Protein AF-A0A6A6TLH4-F1 (afdb_monomer_lite)

Foldseek 3Di:
DDWDFAWEAEPPRFIWTDGLADIDTDDQDPVVVVQQVDPPHFPFWQEWYYYPPRWIKTWTAHPVRDIDIDTDDAQPQVVCLQAVPHPHGPADSNFWYKYAAPPNWIWIDGPFAIDTPPADPVVVVVVVVQWDDDDSGHTQGPPRQQVDDWPDWDADRVCRNWIWTQGPVRDIDIPPPPVCVVVVVVCVVVPPDPPDDPDHHDPDPDDPDPDPDDDDDDDDDDDDDDDDDDDDPPDDDDDDDDDDDDDDDDDDDD

Organism: NCBI:txid1314788

Secondary structure (DSSP, 8-state):
-PPPPEEEE-STT-EEEE-SS-EEEES--HHHHHHHHSSSPPSEEEEEEE-GGG-EEEEEE-TTS-EEEEEES--HHHHHHHHTTSSS--S-TTT-EEEE-STT-EEEE-SS-EEEES--HHHHHHHHHHEEEE-SS-EEEGGGGTT--EEEEEEETTEEEEEEEEETTS-EEE---GGGHHHHHHHGGGSPPS----PPPPPP-PPPPPPPPPPPP--------PPPP------PPP-PPP---PPPPPPPP-

Sequence (254 aa):
MTVFVTFTMGPHEAYFFNSPTHWARRNLPPDVESLFTNQPPIKDVLELVLGENGAYFLSFRTPDGQILCRHYNLPNPLITYLYNSQPHVVRDLSTLSITLGSYESYYAYDRNSASWSNLPPTLEKAVLNRLDFQDEQRTVWKERGTQAPCFGLYLFPSAPTSYVLFLASGKAFSNLPEYTWTDYNKMAPHLPATLQTQMPIPPVPQPRSPHPNPPPFQYPSQSVSQPRFQYDPSARPISNGSHQGNYVTPPLQS

Radius of gyration: 27.03 Å; chains: 1; bounding box: 74×47×87 Å

Structure (mmCIF, N/CA/C/O backbone):
data_AF-A0A6A6TLH4-F1
#
_entry.id   AF-A0A6A6TLH4-F1
#
loop_
_atom_site.group_PDB
_atom_site.id
_atom_site.type_symbol
_atom_site.label_atom_id
_atom_site.label_alt_id
_atom_site.label_comp_id
_atom_site.label_asym_id
_atom_site.label_entity_id
_atom_site.label_seq_id
_atom_site.pdbx_PDB_ins_code
_atom_site.Cartn_x
_atom_site.Cartn_y
_atom_site.Cartn_z
_atom_site.occupancy
_atom_site.B_iso_or_equiv
_atom_site.auth_seq_id
_atom_site.auth_comp_id
_atom_site.auth_asym_id
_atom_site.auth_atom_id
_atom_site.pdbx_PDB_model_num
ATOM 1 N N . MET A 1 1 ? -22.782 1.297 -2.533 1.00 48.81 1 MET A N 1
ATOM 2 C CA . MET A 1 1 ? -21.476 1.392 -1.848 1.00 48.81 1 MET A CA 1
ATOM 3 C C . MET A 1 1 ? -20.574 0.339 -2.453 1.00 48.81 1 MET A C 1
ATOM 5 O O . MET A 1 1 ? -20.999 -0.808 -2.526 1.00 48.81 1 MET A O 1
ATOM 9 N N . THR A 1 2 ? -19.395 0.720 -2.939 1.00 54.25 2 THR A N 1
ATOM 10 C CA . THR A 1 2 ? -18.392 -0.258 -3.376 1.00 54.25 2 THR A CA 1
ATOM 11 C C . THR A 1 2 ? -17.924 -1.020 -2.148 1.00 54.25 2 THR A C 1
ATOM 13 O O . THR A 1 2 ? -17.538 -0.408 -1.154 1.00 54.25 2 THR A O 1
ATOM 16 N N . VAL A 1 3 ? -18.049 -2.341 -2.189 1.00 54.44 3 VAL A N 1
ATOM 17 C CA . VAL A 1 3 ? -17.573 -3.214 -1.124 1.00 54.44 3 VAL A CA 1
ATOM 18 C C . VAL A 1 3 ? -16.170 -3.645 -1.509 1.00 54.44 3 VAL A C 1
ATOM 20 O O . VAL A 1 3 ? -15.997 -4.298 -2.535 1.00 54.44 3 VAL A O 1
ATOM 23 N N . PHE A 1 4 ? -15.187 -3.261 -0.705 1.00 68.25 4 PHE A N 1
ATOM 24 C CA . PHE A 1 4 ? -13.805 -3.674 -0.899 1.00 68.25 4 PHE A CA 1
ATOM 25 C C . PHE A 1 4 ? -13.548 -4.915 -0.052 1.00 68.25 4 PHE A C 1
ATOM 27 O O . PHE A 1 4 ? -13.829 -4.926 1.147 1.00 68.25 4 PHE A O 1
ATOM 34 N N . VAL A 1 5 ? -13.072 -5.979 -0.696 1.00 76.69 5 VAL A N 1
ATOM 35 C CA . VAL A 1 5 ? -12.456 -7.098 0.012 1.00 76.69 5 VAL A CA 1
ATOM 36 C C . VAL A 1 5 ? -10.975 -6.770 0.104 1.00 76.69 5 VAL A C 1
ATOM 38 O O . VAL A 1 5 ? -10.318 -6.648 -0.927 1.00 76.69 5 VAL A O 1
ATOM 41 N N . THR A 1 6 ? -10.464 -6.615 1.320 1.00 85.00 6 THR A N 1
ATOM 42 C CA . THR A 1 6 ? -9.036 -6.377 1.566 1.00 85.00 6 THR A CA 1
ATOM 43 C C . THR A 1 6 ? -8.472 -7.621 2.224 1.00 85.00 6 THR A C 1
ATOM 45 O O . THR A 1 6 ? -9.002 -8.079 3.236 1.00 85.00 6 THR A O 1
ATOM 48 N N . PHE A 1 7 ? -7.407 -8.179 1.663 1.00 86.94 7 PHE A N 1
ATOM 49 C CA . PHE A 1 7 ? -6.691 -9.288 2.275 1.00 86.94 7 PHE A CA 1
ATOM 50 C C . PHE A 1 7 ? -5.200 -8.992 2.268 1.00 86.94 7 PHE A C 1
ATOM 52 O O . PHE A 1 7 ? -4.592 -8.854 1.208 1.00 86.94 7 PHE A O 1
ATOM 59 N N . THR A 1 8 ? -4.629 -8.921 3.463 1.00 90.75 8 THR A N 1
ATOM 60 C CA . THR A 1 8 ? -3.248 -8.506 3.683 1.00 90.75 8 THR A CA 1
ATOM 61 C C . THR A 1 8 ? -2.595 -9.479 4.635 1.00 90.75 8 THR A C 1
ATOM 63 O O . THR A 1 8 ? -3.147 -9.802 5.686 1.00 90.75 8 THR A O 1
ATOM 66 N N . MET A 1 9 ? -1.397 -9.921 4.278 1.00 89.88 9 MET A N 1
ATOM 67 C CA . MET A 1 9 ? -0.533 -10.705 5.149 1.00 89.88 9 MET A CA 1
ATOM 68 C C . MET A 1 9 ? 0.760 -9.931 5.361 1.00 89.88 9 MET A C 1
ATOM 70 O O . MET A 1 9 ? 1.238 -9.261 4.449 1.00 89.88 9 MET A O 1
ATOM 74 N N . GLY A 1 10 ? 1.307 -10.023 6.563 1.00 91.75 10 GLY A N 1
ATOM 75 C CA . GLY A 1 10 ? 2.558 -9.397 6.950 1.00 91.75 10 GLY A CA 1
ATOM 76 C C . GLY A 1 10 ? 3.460 -10.358 7.724 1.00 91.75 10 GLY A C 1
ATOM 77 O O . GLY A 1 10 ? 3.132 -11.536 7.900 1.00 91.75 10 GLY A O 1
ATOM 78 N N . PRO A 1 11 ? 4.611 -9.865 8.201 1.00 89.44 11 PRO A N 1
ATOM 79 C CA . PRO A 1 11 ? 5.521 -10.635 9.043 1.00 89.44 11 PRO A CA 1
ATOM 80 C C . PRO A 1 11 ? 4.857 -11.126 10.339 1.00 89.44 11 PRO A C 1
ATOM 82 O O . PRO A 1 11 ? 3.836 -10.600 10.768 1.00 89.44 11 PRO A O 1
ATOM 85 N N . HIS A 1 12 ? 5.467 -12.111 11.003 1.00 92.94 12 HIS A N 1
ATOM 86 C CA . HIS A 1 12 ? 5.043 -12.585 12.333 1.00 92.94 12 HIS A CA 1
ATOM 87 C C . HIS A 1 12 ? 3.576 -13.051 12.417 1.00 92.94 12 HIS A C 1
ATOM 89 O O . HIS A 1 12 ? 2.886 -12.789 13.403 1.00 92.94 12 HIS A O 1
ATOM 95 N N . GLU A 1 13 ? 3.096 -13.748 11.382 1.00 91.44 13 GLU A N 1
ATOM 96 C CA . GLU A 1 13 ? 1.698 -14.203 11.271 1.00 91.44 13 GLU A CA 1
ATOM 97 C C . GLU A 1 13 ? 0.675 -13.053 11.309 1.00 91.44 13 GLU A C 1
ATOM 99 O O . GLU A 1 13 ? -0.500 -13.275 11.621 1.00 91.44 13 GLU A O 1
ATOM 104 N N . ALA A 1 14 ? 1.111 -11.824 11.014 1.00 93.62 14 ALA A N 1
ATOM 105 C CA . ALA A 1 14 ? 0.218 -10.689 1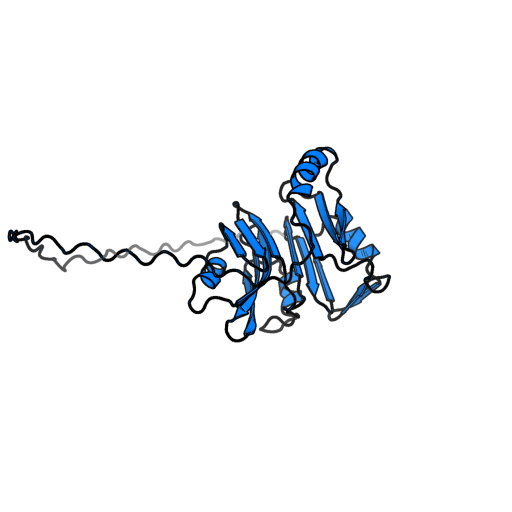0.909 1.00 93.62 14 ALA A CA 1
ATOM 106 C C . ALA A 1 14 ? -0.692 -10.863 9.699 1.00 93.62 14 ALA A C 1
ATOM 108 O O . ALA A 1 14 ? -0.235 -11.157 8.592 1.00 93.62 14 ALA A O 1
ATOM 109 N N . TYR A 1 15 ? -1.988 -10.666 9.897 1.00 93.31 15 TYR A N 1
ATOM 110 C CA . TYR A 1 15 ? -2.926 -10.627 8.790 1.00 93.31 15 TYR A CA 1
ATOM 111 C C . TYR A 1 15 ? -4.100 -9.715 9.092 1.00 93.31 15 TYR A C 1
ATOM 113 O O . TYR A 1 15 ? -4.488 -9.504 10.245 1.00 93.31 15 TYR A O 1
ATOM 121 N N . PHE A 1 16 ? -4.702 -9.230 8.017 1.00 94.62 16 PHE A N 1
ATOM 122 C CA . PHE A 1 16 ? -5.971 -8.537 8.029 1.00 94.62 16 PHE A CA 1
ATOM 123 C C . PHE A 1 16 ? -6.820 -9.022 6.862 1.00 94.62 16 PHE A C 1
ATOM 125 O O . PHE A 1 16 ? -6.370 -9.088 5.721 1.00 94.62 16 PHE A O 1
ATOM 132 N N . PHE A 1 17 ? -8.064 -9.347 7.163 1.00 90.12 17 PHE A N 1
ATOM 133 C CA . PHE A 1 17 ? -9.083 -9.714 6.206 1.00 90.12 17 PHE A CA 1
ATOM 134 C C . PHE A 1 17 ? -10.310 -8.852 6.468 1.00 90.12 17 PHE A C 1
ATOM 136 O O . PHE A 1 17 ? -10.913 -8.924 7.538 1.00 90.12 17 PHE A O 1
ATOM 143 N N . ASN A 1 18 ? -10.675 -8.050 5.478 1.00 87.44 18 ASN A N 1
ATOM 144 C CA . ASN A 1 18 ? -11.908 -7.290 5.432 1.00 87.44 18 ASN A CA 1
ATOM 145 C C . ASN A 1 18 ? -12.797 -7.894 4.354 1.00 87.44 18 ASN A C 1
ATOM 147 O O . ASN A 1 18 ? -12.424 -7.955 3.183 1.00 87.44 18 ASN A O 1
ATOM 151 N N . SER A 1 19 ? -13.980 -8.327 4.761 1.00 83.00 19 SER A N 1
ATOM 152 C CA . SER A 1 19 ? -15.060 -8.715 3.867 1.00 83.00 19 SER A CA 1
ATOM 153 C C . SER A 1 19 ? -16.272 -7.828 4.136 1.00 83.00 19 SER A C 1
ATOM 155 O O . SER A 1 19 ? -16.370 -7.257 5.225 1.00 83.00 19 SER A O 1
ATOM 157 N N . PRO A 1 20 ? -17.252 -7.775 3.214 1.00 77.81 20 PRO A N 1
ATOM 158 C CA . PRO A 1 20 ? -18.515 -7.091 3.453 1.00 77.81 20 PRO A CA 1
ATOM 159 C C . PRO A 1 20 ? -19.147 -7.391 4.802 1.00 77.81 20 PRO A C 1
ATOM 161 O O . PRO A 1 20 ? -19.867 -6.533 5.271 1.00 77.81 20 PRO A O 1
ATOM 164 N N . THR A 1 21 ? -18.941 -8.582 5.379 1.00 78.00 21 THR A N 1
ATOM 165 C CA . THR A 1 21 ? -19.672 -9.051 6.563 1.00 78.00 21 THR A CA 1
ATOM 166 C C . THR A 1 21 ? -18.828 -9.190 7.821 1.00 78.00 21 THR A C 1
ATOM 168 O O . THR A 1 21 ? -19.364 -9.142 8.922 1.00 78.00 21 THR A O 1
ATOM 171 N N . HIS A 1 22 ? -17.522 -9.380 7.686 1.00 83.38 22 HIS A N 1
ATOM 172 C CA . HIS A 1 22 ? -16.657 -9.717 8.808 1.00 83.38 22 HIS A CA 1
ATOM 173 C C . HIS A 1 22 ? -15.265 -9.144 8.606 1.00 83.38 22 HIS A C 1
ATOM 175 O O . HIS A 1 22 ? -14.739 -9.155 7.488 1.00 83.38 22 HIS A O 1
ATOM 181 N N . TRP A 1 23 ? -14.656 -8.728 9.715 1.00 90.25 23 TRP A N 1
ATOM 182 C CA . TRP A 1 23 ? -13.223 -8.488 9.803 1.00 90.25 23 TRP A CA 1
ATOM 183 C C . TRP A 1 23 ? -12.576 -9.614 10.595 1.00 90.25 23 TRP A C 1
ATOM 185 O O . TRP A 1 23 ? -13.076 -10.005 11.649 1.00 90.25 23 TRP A O 1
ATOM 195 N N . ALA A 1 24 ? -11.452 -10.110 10.102 1.00 91.88 24 ALA A N 1
ATOM 196 C CA . ALA A 1 24 ? -10.567 -10.984 10.850 1.00 91.88 24 ALA A CA 1
ATOM 197 C C . ALA A 1 24 ? -9.171 -10.377 10.818 1.00 91.88 24 ALA A C 1
ATOM 199 O O . ALA A 1 24 ? -8.712 -9.911 9.777 1.00 91.88 24 ALA A O 1
ATOM 200 N N . ARG A 1 25 ? -8.494 -10.351 11.961 1.00 95.56 25 ARG A N 1
ATOM 201 C CA . ARG A 1 25 ? -7.146 -9.802 12.047 1.00 95.56 25 ARG A CA 1
ATOM 202 C C . ARG A 1 25 ? -6.357 -10.442 13.167 1.00 95.56 25 ARG A C 1
ATOM 204 O O . ARG A 1 25 ? -6.939 -10.929 14.138 1.00 95.56 25 ARG A O 1
ATOM 211 N N . ARG A 1 26 ? -5.038 -10.424 13.028 1.00 95.88 26 ARG A N 1
ATOM 212 C CA . ARG A 1 26 ? -4.106 -10.963 14.016 1.00 95.88 26 ARG A CA 1
ATOM 213 C C . ARG A 1 26 ? -2.772 -10.248 13.901 1.00 95.88 26 ARG A C 1
ATOM 215 O O . ARG A 1 26 ? -2.361 -9.924 12.792 1.00 95.88 26 ARG A O 1
ATOM 222 N N . ASN A 1 27 ? -2.111 -10.051 15.040 1.00 96.25 27 ASN A N 1
ATOM 223 C CA . ASN A 1 27 ? -0.747 -9.525 15.148 1.00 96.25 27 ASN A CA 1
ATOM 224 C C . ASN A 1 27 ? -0.499 -8.243 14.325 1.00 96.25 27 ASN A C 1
ATOM 226 O O . ASN A 1 27 ? 0.581 -8.072 13.765 1.00 96.25 27 ASN A O 1
ATOM 230 N N . LEU A 1 28 ? -1.486 -7.344 14.231 1.00 97.00 28 LEU A N 1
ATOM 231 C CA . LEU A 1 28 ? -1.267 -6.049 13.589 1.00 97.00 28 LEU A CA 1
ATOM 232 C C . LEU A 1 28 ? -0.352 -5.163 14.450 1.00 97.00 28 LEU A C 1
ATOM 234 O O . LEU A 1 28 ? -0.278 -5.362 15.669 1.00 97.00 28 LEU A O 1
ATOM 238 N N . PRO A 1 29 ? 0.314 -4.158 13.850 1.00 97.12 29 PRO A N 1
ATOM 239 C CA . PRO A 1 29 ? 1.009 -3.123 14.608 1.00 97.12 29 PRO A CA 1
ATOM 240 C C . PRO A 1 29 ? 0.103 -2.530 15.708 1.00 97.12 29 PRO A C 1
ATOM 242 O O . PRO A 1 29 ? -1.078 -2.290 15.441 1.00 97.12 29 PRO A O 1
ATOM 245 N N . PRO A 1 30 ? 0.593 -2.293 16.942 1.00 96.06 30 PRO A N 1
ATOM 246 C CA . PRO A 1 30 ? -0.263 -1.884 18.066 1.00 96.06 30 PRO A CA 1
ATOM 247 C C . PRO A 1 30 ? -1.080 -0.608 17.819 1.00 96.06 30 PRO A C 1
ATOM 249 O O . PRO A 1 30 ? -2.219 -0.479 18.268 1.00 96.06 30 PRO A O 1
ATOM 252 N N . ASP A 1 31 ? -0.512 0.340 17.083 1.00 96.00 31 ASP A N 1
ATOM 253 C CA . ASP A 1 31 ? -1.160 1.588 16.687 1.00 96.00 31 ASP A CA 1
ATOM 254 C C . ASP A 1 31 ? -2.252 1.385 15.626 1.00 96.00 31 ASP A C 1
ATOM 256 O O . ASP A 1 31 ? -3.267 2.089 15.660 1.00 96.00 31 ASP A O 1
ATOM 260 N N . VAL A 1 32 ? -2.096 0.402 14.739 1.00 96.75 32 VAL A N 1
ATOM 261 C CA . VAL A 1 32 ? -3.148 -0.071 13.829 1.00 96.75 32 VAL A CA 1
ATOM 262 C C . VAL A 1 32 ? -4.234 -0.812 14.606 1.00 96.75 32 VAL A C 1
ATOM 264 O O . VAL A 1 32 ? -5.412 -0.505 14.443 1.00 96.75 32 VAL A O 1
ATOM 267 N N . GLU A 1 33 ? -3.862 -1.727 15.502 1.00 95.94 33 GLU A N 1
ATOM 268 C CA . GLU A 1 33 ? -4.800 -2.505 16.321 1.00 95.94 33 GLU A CA 1
ATOM 269 C C . GLU A 1 33 ? -5.700 -1.584 17.165 1.00 95.94 33 GLU A C 1
ATOM 271 O O . GLU A 1 33 ? -6.915 -1.788 17.243 1.00 95.94 33 GLU A O 1
ATOM 276 N N . SER A 1 34 ? -5.124 -0.498 17.697 1.00 95.50 34 SER A N 1
ATOM 277 C CA . SER A 1 34 ? -5.850 0.499 18.490 1.00 95.50 34 SER A CA 1
ATOM 278 C C . SER A 1 34 ? -7.014 1.157 17.740 1.00 95.50 34 SER A C 1
ATOM 280 O O . SER A 1 34 ? -8.036 1.477 18.347 1.00 95.50 34 SER A O 1
ATOM 282 N N . LEU A 1 35 ? -6.917 1.329 16.414 1.00 95.06 35 LEU A N 1
ATOM 283 C CA . LEU A 1 35 ? -7.974 1.964 15.613 1.00 95.06 35 LEU A CA 1
ATOM 284 C C . LEU A 1 35 ? -9.284 1.189 15.644 1.00 95.06 35 LEU A C 1
ATOM 286 O O . LEU A 1 35 ? -10.361 1.765 15.504 1.00 95.06 35 LEU A O 1
ATOM 290 N N . PHE A 1 36 ? -9.186 -0.117 15.832 1.00 92.88 36 PHE A N 1
ATOM 291 C CA . PHE A 1 36 ? -10.338 -0.989 15.858 1.00 92.88 36 PHE A CA 1
ATOM 292 C C . PHE A 1 36 ? -10.926 -1.187 17.257 1.00 92.88 36 PHE A C 1
ATOM 294 O O . PHE A 1 36 ? -12.034 -1.705 17.379 1.00 92.88 36 PHE A O 1
ATOM 301 N N . THR A 1 37 ? -10.180 -0.840 18.307 1.00 92.81 37 THR A N 1
ATOM 302 C CA . THR A 1 37 ? -10.633 -0.935 19.702 1.00 92.81 37 THR A CA 1
ATOM 303 C C . THR A 1 37 ? -11.088 0.409 20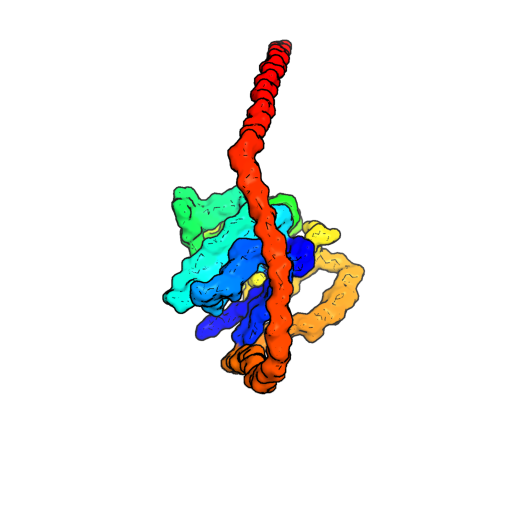.263 1.00 92.81 37 THR A C 1
ATOM 305 O O . THR A 1 37 ? -11.841 0.437 21.236 1.00 92.81 37 THR A O 1
ATOM 308 N N . ASN A 1 38 ? -10.635 1.518 19.671 1.00 91.50 38 ASN A N 1
ATOM 309 C CA . ASN A 1 38 ? -11.039 2.862 20.069 1.00 91.50 38 ASN A CA 1
ATOM 310 C C . ASN A 1 38 ? -12.546 3.078 19.874 1.00 91.50 38 ASN A C 1
ATOM 312 O O . ASN A 1 38 ? -13.167 2.502 18.982 1.00 91.50 38 ASN A O 1
ATOM 316 N N . GLN A 1 39 ? -13.125 3.930 20.720 1.00 92.19 39 GLN A N 1
ATOM 317 C CA . GLN A 1 39 ? -14.531 4.317 20.663 1.00 92.19 39 GLN A CA 1
ATOM 318 C C . GLN A 1 39 ? -14.635 5.794 20.262 1.00 92.19 39 GLN A C 1
ATOM 320 O O . GLN A 1 39 ? -14.073 6.635 20.965 1.00 92.19 39 GLN A O 1
ATOM 325 N N . PRO A 1 40 ? -15.359 6.136 19.184 1.00 91.12 40 PRO A N 1
ATOM 326 C CA . PRO A 1 40 ? -16.043 5.233 18.249 1.00 91.12 40 PRO A CA 1
ATOM 327 C C . PRO A 1 40 ? -15.075 4.475 17.305 1.00 91.12 40 PRO A C 1
ATOM 329 O O . PRO A 1 40 ? -14.044 5.033 16.918 1.00 91.12 40 PRO A O 1
ATOM 332 N N . PRO A 1 41 ? -15.394 3.224 16.912 1.00 89.69 41 PRO A N 1
ATOM 333 C CA . PRO A 1 41 ? -14.538 2.426 16.034 1.00 89.69 41 PRO A CA 1
ATOM 334 C C . PRO A 1 41 ? -14.540 2.970 14.606 1.00 89.69 41 PRO A C 1
ATOM 336 O O . PRO A 1 41 ? -15.527 3.555 14.161 1.00 89.69 41 PRO A O 1
ATOM 339 N N . ILE A 1 42 ? -13.460 2.738 13.856 1.00 94.88 42 ILE A N 1
ATOM 340 C CA . ILE A 1 42 ? -13.422 3.076 12.426 1.00 94.88 42 ILE A CA 1
ATOM 341 C C . ILE A 1 42 ? -14.558 2.382 11.658 1.00 94.88 42 ILE A C 1
ATOM 343 O O . ILE A 1 42 ? -14.963 1.266 11.986 1.00 94.88 42 ILE A O 1
ATOM 347 N N . LYS A 1 43 ? -15.075 3.052 10.627 1.00 93.25 43 LYS A N 1
ATOM 348 C CA . LYS A 1 43 ? -16.223 2.588 9.842 1.00 93.25 43 LYS A CA 1
ATOM 349 C C . LYS A 1 43 ? -15.831 1.527 8.820 1.00 93.25 43 LYS A C 1
ATOM 351 O O . LYS A 1 43 ? -16.517 0.518 8.693 1.00 93.25 43 LYS A O 1
ATOM 356 N N . ASP A 1 44 ? -14.759 1.776 8.075 1.00 92.19 44 ASP A N 1
ATOM 357 C CA . ASP A 1 44 ? -14.207 0.835 7.105 1.00 92.19 44 ASP A CA 1
ATOM 358 C C . ASP A 1 44 ? -12.699 1.026 6.912 1.00 92.19 44 ASP A C 1
ATOM 360 O O . ASP A 1 44 ? -12.140 2.074 7.237 1.00 92.19 44 ASP A O 1
ATOM 364 N N . VAL A 1 45 ? -12.047 -0.026 6.416 1.00 93.94 45 VAL A N 1
ATOM 365 C CA . VAL A 1 45 ? -10.659 -0.012 5.945 1.00 93.94 45 VAL A CA 1
ATOM 366 C C . VAL A 1 45 ? -10.698 -0.042 4.423 1.00 93.94 45 VAL A C 1
ATOM 368 O O . VAL A 1 45 ? -11.336 -0.927 3.849 1.00 93.94 45 VAL A O 1
ATOM 371 N N . LEU A 1 46 ? -10.046 0.931 3.790 1.00 93.06 46 LEU A N 1
ATOM 372 C CA . LEU A 1 46 ? -9.992 1.070 2.333 1.00 93.06 46 LEU A CA 1
ATOM 373 C C . LEU A 1 46 ? -8.759 0.365 1.768 1.00 93.06 46 LEU A C 1
ATOM 375 O O . LEU A 1 46 ? -8.881 -0.400 0.821 1.00 93.06 46 LEU A O 1
ATOM 379 N N . GLU A 1 47 ? -7.605 0.574 2.403 1.00 94.88 47 GLU A N 1
ATOM 380 C CA . GLU A 1 47 ? -6.341 -0.069 2.045 1.00 94.88 47 GLU A CA 1
ATOM 381 C C . GLU A 1 47 ? -5.558 -0.389 3.313 1.00 94.88 47 GLU A C 1
ATOM 383 O O . GLU A 1 47 ? -5.453 0.459 4.199 1.00 94.88 47 GLU A O 1
ATOM 388 N N . LEU A 1 48 ? -4.977 -1.583 3.393 1.00 96.25 48 LEU A N 1
ATOM 389 C CA . LEU A 1 48 ? -3.999 -1.931 4.419 1.00 96.25 48 LEU A CA 1
ATOM 390 C C . LEU A 1 48 ? -2.896 -2.765 3.782 1.00 96.25 48 LEU A C 1
ATOM 392 O O . LEU A 1 48 ? -3.167 -3.817 3.216 1.00 96.25 48 LEU A O 1
ATOM 396 N N . VAL A 1 49 ? -1.651 -2.341 3.939 1.00 96.19 49 VAL A N 1
ATOM 397 C CA . VAL A 1 49 ? -0.473 -3.107 3.536 1.00 96.19 49 VAL A CA 1
ATOM 398 C C . VAL A 1 49 ? 0.478 -3.235 4.715 1.00 96.19 49 VAL A C 1
ATOM 400 O O . VAL A 1 49 ? 0.660 -2.294 5.489 1.00 96.19 49 VAL A O 1
ATOM 403 N N . LEU A 1 50 ? 1.061 -4.422 4.853 1.00 96.19 50 LEU A N 1
ATOM 404 C CA . LEU A 1 50 ? 2.042 -4.765 5.874 1.00 96.19 50 LEU A CA 1
ATOM 405 C C . LEU A 1 50 ? 3.331 -5.177 5.161 1.00 96.19 50 LEU A C 1
ATOM 407 O O . LEU A 1 50 ? 3.294 -5.981 4.233 1.00 96.19 50 LEU A O 1
ATOM 411 N N . GLY A 1 51 ? 4.454 -4.616 5.584 1.00 95.00 51 GLY A N 1
ATOM 412 C CA . GLY A 1 51 ? 5.785 -4.884 5.054 1.00 95.00 51 GLY A CA 1
ATOM 413 C C . GLY A 1 51 ? 6.747 -5.363 6.138 1.00 95.00 51 GLY A C 1
ATOM 414 O O . GLY A 1 51 ? 6.385 -5.558 7.300 1.00 95.00 51 GLY A O 1
ATOM 415 N N . GLU A 1 52 ? 7.999 -5.571 5.744 1.00 92.69 52 GLU A N 1
ATOM 416 C CA . GLU A 1 52 ? 9.087 -5.937 6.653 1.00 92.69 52 GLU A CA 1
ATOM 417 C C . GLU A 1 52 ? 9.428 -4.790 7.620 1.00 92.69 52 GLU A C 1
ATOM 419 O O . GLU A 1 52 ? 9.063 -3.637 7.400 1.00 92.69 52 GLU A O 1
ATOM 424 N N . ASN A 1 53 ? 10.137 -5.098 8.712 1.00 94.38 53 ASN A N 1
ATOM 425 C CA . ASN A 1 53 ? 10.606 -4.102 9.689 1.00 94.38 53 ASN A CA 1
ATOM 426 C C . ASN A 1 53 ? 9.487 -3.207 10.260 1.00 94.38 53 ASN A C 1
ATOM 428 O O . ASN A 1 53 ? 9.696 -2.027 10.542 1.00 94.38 53 ASN A O 1
ATOM 432 N N . GLY A 1 54 ? 8.280 -3.764 10.394 1.00 94.69 54 GLY A N 1
ATOM 433 C CA . GLY A 1 54 ? 7.106 -3.048 10.893 1.00 94.69 54 GLY A CA 1
ATOM 434 C C . GLY A 1 54 ? 6.542 -2.003 9.930 1.00 94.69 54 GLY A C 1
ATOM 435 O O . GLY A 1 54 ? 5.674 -1.237 10.342 1.00 94.69 54 GLY A O 1
ATOM 436 N N . ALA A 1 55 ? 7.010 -1.952 8.678 1.00 97.38 55 ALA A N 1
ATOM 437 C CA . ALA A 1 55 ? 6.474 -1.045 7.676 1.00 97.38 55 ALA A CA 1
ATOM 438 C C . ALA A 1 55 ? 4.984 -1.317 7.450 1.00 97.38 55 ALA A C 1
ATOM 440 O O . ALA A 1 55 ? 4.573 -2.467 7.292 1.00 97.38 55 ALA A O 1
ATOM 441 N N . TYR A 1 56 ? 4.162 -0.274 7.418 1.00 97.88 56 TYR A N 1
ATOM 442 C CA . TYR A 1 56 ? 2.754 -0.422 7.070 1.00 97.88 56 TYR A CA 1
ATOM 443 C C . TYR A 1 56 ? 2.181 0.866 6.489 1.00 97.88 56 TYR A C 1
ATOM 445 O O . TYR A 1 56 ? 2.642 1.969 6.788 1.00 97.88 56 TYR A O 1
ATOM 453 N N . PHE A 1 57 ? 1.115 0.722 5.707 1.00 98.19 57 PHE A N 1
ATOM 454 C CA . PHE A 1 57 ? 0.222 1.817 5.343 1.00 98.19 57 PHE A CA 1
ATOM 455 C C . PHE A 1 57 ? -1.222 1.366 5.531 1.00 98.19 57 PHE A C 1
ATOM 457 O O . PHE A 1 57 ? -1.578 0.250 5.165 1.00 98.19 57 PHE A O 1
ATOM 464 N N . LEU A 1 58 ? -2.049 2.239 6.094 1.00 97.88 58 LEU A N 1
ATOM 465 C CA . LEU A 1 58 ? -3.467 2.024 6.329 1.00 97.88 58 LEU A CA 1
ATOM 466 C C . LEU A 1 58 ? -4.232 3.272 5.900 1.00 97.88 58 LEU A C 1
ATOM 468 O O . LEU A 1 58 ? -3.954 4.359 6.403 1.00 97.88 58 LEU A O 1
ATOM 472 N N . SER A 1 59 ? -5.249 3.117 5.061 1.00 97.31 59 SER A N 1
ATOM 473 C CA . SER A 1 59 ? -6.280 4.130 4.845 1.00 97.31 59 SER A CA 1
ATOM 474 C C . SER A 1 59 ? -7.640 3.602 5.295 1.00 97.31 59 SER A C 1
ATOM 476 O O . SER A 1 59 ? -7.981 2.433 5.102 1.00 97.31 59 SER A O 1
ATOM 478 N N . PHE A 1 60 ? -8.406 4.453 5.969 1.00 96.25 60 PHE A N 1
ATOM 479 C CA . PHE A 1 60 ? -9.640 4.065 6.643 1.00 96.25 60 PHE A CA 1
ATOM 480 C C . PHE A 1 60 ? -10.624 5.228 6.699 1.00 96.25 60 PHE A C 1
ATOM 482 O O . PHE A 1 60 ? -10.244 6.398 6.594 1.00 96.25 60 PHE A O 1
ATOM 489 N N . ARG A 1 61 ? -11.899 4.906 6.904 1.00 95.81 61 ARG A N 1
ATOM 490 C CA . ARG A 1 61 ? -12.961 5.888 7.103 1.00 95.81 61 ARG A CA 1
ATOM 491 C C . ARG A 1 61 ? -13.320 6.004 8.575 1.00 95.81 61 ARG A C 1
ATOM 493 O O . ARG A 1 61 ? -13.589 5.006 9.246 1.00 95.81 61 ARG A O 1
ATOM 500 N N . THR A 1 62 ? -13.361 7.228 9.080 1.00 96.38 62 THR A N 1
ATOM 501 C CA . THR A 1 62 ? -13.850 7.523 10.430 1.00 96.38 62 THR A CA 1
ATOM 502 C C . THR A 1 62 ? -15.374 7.347 10.512 1.00 96.38 62 THR A C 1
ATOM 504 O O . THR A 1 62 ? -16.052 7.277 9.480 1.00 96.38 62 THR A O 1
ATOM 507 N N . PRO A 1 63 ? -15.954 7.299 11.722 1.00 94.94 63 PRO A N 1
ATOM 508 C CA . PRO A 1 63 ? -17.409 7.313 11.918 1.00 94.94 63 PRO A CA 1
ATOM 509 C C . PRO A 1 63 ? -18.122 8.454 11.192 1.00 94.94 63 PRO A C 1
ATOM 511 O O . PRO A 1 63 ? -19.179 8.232 10.601 1.00 94.94 63 PRO A O 1
ATOM 514 N N . ASP A 1 64 ? -17.493 9.629 11.143 1.00 96.25 64 ASP A N 1
ATOM 515 C CA . ASP A 1 64 ? -18.014 10.828 10.473 1.00 96.25 64 ASP A CA 1
ATOM 516 C C . ASP A 1 64 ? -17.887 10.771 8.941 1.00 96.25 64 ASP A C 1
ATOM 518 O O . ASP A 1 64 ? -18.323 11.674 8.231 1.00 96.25 64 ASP A O 1
ATOM 522 N N . GLY A 1 65 ? -17.293 9.703 8.402 1.00 95.00 65 GLY A N 1
ATOM 523 C CA . GLY A 1 65 ? -17.133 9.502 6.965 1.00 95.00 65 GLY A CA 1
ATOM 524 C C . GLY A 1 65 ? -15.862 10.109 6.369 1.00 95.00 65 GLY A C 1
ATOM 525 O O . GLY A 1 65 ? -15.647 9.959 5.166 1.00 95.00 65 GLY A O 1
ATOM 526 N N . GLN A 1 66 ? -15.007 10.745 7.174 1.00 96.44 66 GLN A N 1
ATOM 527 C CA . GLN A 1 66 ? -13.728 11.284 6.712 1.00 96.44 66 GLN A CA 1
ATOM 528 C C . GLN A 1 66 ? -12.760 10.145 6.382 1.00 96.44 66 GLN A C 1
ATOM 530 O O . GLN A 1 66 ? -12.630 9.197 7.154 1.00 96.44 66 GLN A O 1
ATOM 535 N N . ILE A 1 67 ? -12.065 10.244 5.247 1.00 96.81 67 ILE A N 1
ATOM 536 C CA . ILE A 1 67 ? -11.003 9.301 4.889 1.00 96.81 67 ILE A CA 1
ATOM 537 C C . ILE A 1 67 ? -9.683 9.826 5.448 1.00 96.81 67 ILE A C 1
ATOM 539 O O . ILE A 1 67 ? -9.279 10.947 5.142 1.00 96.81 67 ILE A O 1
ATOM 543 N N . LEU A 1 68 ? -9.030 9.013 6.271 1.00 97.19 68 LEU A N 1
ATOM 544 C CA . LEU A 1 68 ? -7.733 9.291 6.876 1.00 97.19 68 LEU A CA 1
ATOM 545 C C . LEU A 1 68 ? -6.754 8.167 6.538 1.00 97.19 68 LEU A C 1
ATOM 547 O O . LEU A 1 68 ? -7.148 7.088 6.094 1.00 97.19 68 LEU A O 1
ATOM 551 N N . CYS A 1 69 ? -5.470 8.405 6.788 1.00 97.94 69 CYS A N 1
ATOM 552 C CA . CYS A 1 69 ? -4.448 7.375 6.694 1.00 97.94 69 CYS A CA 1
ATOM 553 C C . CYS A 1 69 ? -3.477 7.407 7.878 1.00 97.94 69 CYS A C 1
ATOM 555 O O . CYS A 1 69 ? -3.294 8.438 8.529 1.00 97.94 69 CYS A O 1
ATOM 557 N N . ARG A 1 70 ? -2.832 6.269 8.129 1.00 97.81 70 ARG A N 1
ATOM 558 C CA . ARG A 1 70 ? -1.661 6.113 8.997 1.00 97.81 70 ARG A CA 1
ATOM 559 C C . ARG A 1 70 ? -0.616 5.290 8.268 1.00 97.81 70 ARG A C 1
ATOM 561 O O . ARG A 1 70 ? -0.957 4.410 7.484 1.00 97.81 70 ARG A O 1
ATOM 568 N N . HIS A 1 71 ? 0.647 5.563 8.540 1.00 98.19 71 HIS A N 1
ATOM 569 C CA . HIS A 1 71 ? 1.743 4.759 8.029 1.00 98.19 71 HIS A CA 1
ATOM 570 C C . HIS A 1 71 ? 2.931 4.826 8.973 1.00 98.19 71 HIS A C 1
ATOM 572 O O . HIS A 1 71 ? 3.047 5.751 9.782 1.00 98.19 71 HIS A O 1
ATOM 578 N N . TYR A 1 72 ? 3.798 3.834 8.856 1.00 98.25 72 TYR A N 1
ATOM 579 C CA . TYR A 1 72 ? 5.052 3.767 9.581 1.00 98.25 72 TYR A CA 1
ATOM 580 C C . TYR A 1 72 ? 6.099 3.098 8.700 1.00 98.25 72 TYR A C 1
ATOM 582 O O . TYR A 1 72 ? 5.785 2.149 7.983 1.00 98.25 72 TYR A O 1
ATOM 590 N N . ASN A 1 73 ? 7.336 3.596 8.772 1.00 97.31 73 ASN A N 1
ATOM 591 C CA . ASN A 1 73 ? 8.520 2.999 8.150 1.00 97.31 73 ASN A CA 1
ATOM 592 C C . ASN A 1 73 ? 8.356 2.632 6.656 1.00 97.31 73 ASN A C 1
ATOM 594 O O . ASN A 1 73 ? 8.797 1.574 6.216 1.00 97.31 73 ASN A O 1
ATOM 598 N N . LEU A 1 74 ? 7.682 3.481 5.872 1.00 98.19 74 LEU A N 1
ATOM 599 C CA . LEU A 1 74 ? 7.563 3.285 4.425 1.00 98.19 74 LEU A CA 1
ATOM 600 C C . LEU A 1 74 ? 8.855 3.687 3.693 1.00 98.19 74 LEU A C 1
ATOM 602 O O . LEU A 1 74 ? 9.535 4.611 4.145 1.00 98.19 74 LEU A O 1
ATOM 606 N N . PRO A 1 75 ? 9.153 3.089 2.520 1.00 97.94 75 PRO A N 1
ATOM 607 C CA . PRO A 1 75 ? 10.264 3.522 1.675 1.00 97.94 75 PRO A CA 1
ATOM 608 C C . PRO A 1 75 ? 10.207 5.024 1.356 1.00 97.94 75 PRO A C 1
ATOM 610 O O . PRO A 1 75 ? 9.148 5.551 1.006 1.00 97.94 75 PRO A O 1
ATOM 613 N N . ASN A 1 76 ? 11.350 5.715 1.406 1.00 97.56 76 ASN A N 1
ATOM 614 C CA . ASN A 1 76 ? 11.416 7.163 1.157 1.00 97.56 76 ASN A CA 1
ATOM 615 C C . ASN A 1 76 ? 10.784 7.592 -0.184 1.00 97.56 76 ASN A C 1
ATOM 617 O O . ASN A 1 76 ? 10.026 8.563 -0.183 1.00 97.56 76 ASN A O 1
ATOM 621 N N . PRO A 1 77 ? 11.004 6.891 -1.318 1.00 97.69 77 PRO A N 1
ATOM 622 C CA . PRO A 1 77 ? 10.354 7.266 -2.573 1.00 97.69 77 PRO A CA 1
ATOM 623 C C . PRO A 1 77 ? 8.820 7.139 -2.516 1.00 97.69 77 PRO A C 1
ATOM 625 O O . PRO A 1 77 ? 8.118 7.960 -3.108 1.00 97.69 77 PRO A O 1
ATOM 628 N N . LEU A 1 78 ? 8.291 6.185 -1.734 1.00 97.94 78 LEU A N 1
ATOM 629 C CA . LEU A 1 78 ? 6.852 6.048 -1.502 1.00 97.94 78 LEU A CA 1
ATOM 630 C C . LEU A 1 78 ? 6.313 7.213 -0.661 1.00 97.94 78 LEU A C 1
ATOM 632 O O . LEU A 1 78 ? 5.273 7.773 -0.998 1.00 97.94 78 LEU A O 1
ATOM 636 N N . ILE A 1 79 ? 7.029 7.633 0.387 1.00 98.19 79 ILE A N 1
ATOM 637 C CA . ILE A 1 79 ? 6.669 8.831 1.165 1.00 98.19 79 ILE A CA 1
ATOM 638 C C . ILE A 1 79 ? 6.635 10.071 0.267 1.00 98.19 79 ILE A C 1
ATOM 640 O O . ILE A 1 79 ? 5.648 10.809 0.275 1.00 98.19 79 ILE A O 1
ATOM 644 N N . THR A 1 80 ? 7.663 10.274 -0.558 1.00 97.62 80 THR A N 1
ATOM 645 C CA . THR A 1 80 ? 7.712 11.390 -1.512 1.00 97.62 80 THR A CA 1
ATOM 646 C C . THR A 1 80 ? 6.514 11.364 -2.460 1.00 97.62 80 THR A C 1
ATOM 648 O O . THR A 1 80 ? 5.876 12.396 -2.661 1.00 97.62 80 THR A O 1
ATOM 651 N N . TYR A 1 81 ? 6.145 10.190 -2.981 1.00 97.25 81 TYR A N 1
ATOM 652 C CA . TYR A 1 81 ? 4.958 10.023 -3.822 1.00 97.25 81 TYR A CA 1
ATOM 653 C C . TYR A 1 81 ? 3.651 10.379 -3.089 1.00 97.25 81 TYR A C 1
ATOM 655 O O . TYR A 1 81 ? 2.823 11.123 -3.628 1.00 97.25 81 TYR A O 1
ATOM 663 N N . LEU A 1 82 ? 3.470 9.893 -1.854 1.00 97.62 82 LEU A N 1
ATOM 664 C CA . LEU A 1 82 ? 2.255 10.109 -1.058 1.00 97.62 82 LEU A CA 1
ATOM 665 C C . LEU A 1 82 ? 2.037 11.583 -0.692 1.00 97.62 82 LEU A C 1
ATOM 667 O O . LEU A 1 82 ? 0.903 12.066 -0.740 1.00 97.62 82 LEU A O 1
ATOM 671 N N . TYR A 1 83 ? 3.106 12.292 -0.332 1.00 97.50 83 TYR A N 1
ATOM 672 C CA . TYR A 1 83 ? 3.027 13.659 0.189 1.00 97.50 83 TYR A CA 1
ATOM 673 C C . TYR A 1 83 ? 3.286 14.734 -0.866 1.00 97.50 83 TYR A C 1
ATOM 675 O O . TYR A 1 83 ? 2.748 15.828 -0.750 1.00 97.50 83 TYR A O 1
ATOM 683 N N . ASN A 1 84 ? 4.094 14.459 -1.893 1.00 95.94 84 ASN A N 1
ATOM 684 C CA . ASN A 1 84 ? 4.505 15.440 -2.903 1.00 95.94 84 ASN A CA 1
ATOM 685 C C . ASN A 1 84 ? 4.932 16.795 -2.291 1.00 95.94 84 ASN A C 1
ATOM 687 O O . ASN A 1 84 ? 4.432 17.858 -2.666 1.00 95.94 84 ASN A O 1
ATOM 691 N N . SER A 1 85 ? 5.802 16.739 -1.276 1.00 95.12 85 SER A N 1
ATOM 692 C CA . SER A 1 85 ? 6.278 17.895 -0.492 1.00 95.12 85 SER A CA 1
ATOM 693 C C . SER A 1 85 ? 5.206 18.664 0.303 1.00 95.12 85 SER A C 1
ATOM 695 O O . SER A 1 85 ? 5.485 19.750 0.809 1.00 95.12 85 SER A O 1
ATOM 697 N N . GLN A 1 86 ? 3.992 18.128 0.449 1.00 96.81 86 GLN A N 1
ATOM 698 C CA . GLN A 1 86 ? 2.944 18.690 1.308 1.00 96.81 86 GLN A CA 1
ATOM 699 C C . GLN A 1 86 ? 3.018 18.126 2.735 1.00 96.81 86 GLN A C 1
ATOM 701 O O . GLN A 1 86 ? 3.545 17.035 2.939 1.00 96.81 86 GLN A O 1
ATOM 706 N N . PRO A 1 87 ? 2.457 18.819 3.746 1.00 96.62 87 PRO A N 1
ATOM 707 C CA . PRO A 1 87 ? 2.399 18.305 5.119 1.00 96.62 87 PRO A CA 1
ATOM 708 C C . PRO A 1 87 ? 1.365 17.179 5.317 1.00 96.62 87 PRO A C 1
ATOM 710 O O . PRO A 1 87 ? 1.312 16.570 6.383 1.00 96.62 87 PRO A O 1
ATOM 713 N N . HIS A 1 88 ? 0.522 16.907 4.319 1.00 96.50 88 HIS A N 1
ATOM 714 C CA . HIS A 1 88 ? -0.513 15.873 4.340 1.00 96.50 88 HIS A CA 1
ATOM 715 C C . HIS A 1 88 ? -0.456 15.028 3.062 1.00 96.50 88 HIS A C 1
ATOM 717 O O . HIS A 1 88 ? 0.086 15.467 2.050 1.00 96.50 88 HIS A O 1
ATOM 723 N N . VAL A 1 89 ? -1.016 13.814 3.107 1.00 96.81 89 VAL A N 1
ATOM 724 C CA . VAL A 1 89 ? -1.107 12.940 1.928 1.00 96.81 89 VAL A CA 1
ATOM 725 C C . VAL A 1 89 ? -2.028 13.583 0.892 1.00 96.81 89 VAL A C 1
ATOM 727 O O . VAL A 1 89 ? -3.173 13.909 1.201 1.00 96.81 89 VAL A O 1
ATOM 730 N N . VAL A 1 90 ? -1.523 13.755 -0.331 1.00 96.88 90 VAL A N 1
ATOM 731 C CA . VAL A 1 90 ? -2.251 14.390 -1.448 1.00 96.88 90 VAL A CA 1
ATOM 732 C C . VAL A 1 90 ? -2.887 13.386 -2.405 1.00 96.88 90 VAL A C 1
ATOM 734 O O . VAL A 1 90 ? -3.595 13.775 -3.334 1.00 96.88 90 VAL A O 1
ATOM 737 N N . ARG A 1 91 ? -2.598 12.096 -2.218 1.00 96.19 91 ARG A N 1
ATOM 738 C CA . ARG A 1 91 ? -3.106 11.021 -3.074 1.00 96.19 91 ARG A CA 1
ATOM 739 C C . ARG A 1 91 ? -4.569 10.727 -2.794 1.00 96.19 91 ARG A C 1
ATOM 741 O O . ARG A 1 91 ? -5.066 10.946 -1.688 1.00 96.19 91 ARG A O 1
ATOM 748 N N . ASP A 1 92 ? -5.251 10.199 -3.805 1.00 95.00 92 ASP A N 1
ATOM 749 C CA . ASP A 1 92 ? -6.644 9.786 -3.664 1.00 95.00 92 ASP A CA 1
ATOM 750 C C . ASP A 1 92 ? -6.728 8.494 -2.842 1.00 95.00 92 ASP A C 1
ATOM 752 O O . ASP A 1 92 ? -6.711 7.387 -3.377 1.00 95.00 92 ASP A O 1
ATOM 756 N N . LEU A 1 93 ? -6.869 8.643 -1.524 1.00 95.88 93 LEU A N 1
ATOM 757 C CA . LEU A 1 93 ? -6.991 7.533 -0.574 1.00 95.88 93 LEU A CA 1
ATOM 758 C C . LEU A 1 93 ? -8.159 6.577 -0.879 1.00 95.88 93 LEU A C 1
ATOM 760 O O . LEU A 1 93 ? -8.176 5.468 -0.361 1.00 95.88 93 LEU A O 1
ATOM 764 N N . SER A 1 94 ? -9.143 6.983 -1.691 1.00 91.88 94 SER A N 1
ATOM 765 C CA . SER A 1 94 ? -10.265 6.113 -2.067 1.00 91.88 94 SER A CA 1
ATOM 766 C C . SER A 1 94 ? -9.941 5.145 -3.207 1.00 91.88 94 SER A C 1
ATOM 768 O O . SER A 1 94 ? -10.679 4.180 -3.412 1.00 91.88 94 SER A O 1
ATOM 770 N N . THR A 1 95 ? -8.871 5.413 -3.960 1.00 91.00 95 THR A N 1
ATOM 771 C CA . THR A 1 95 ? -8.418 4.586 -5.089 1.00 91.00 95 THR A CA 1
ATOM 772 C C . THR A 1 95 ? -6.967 4.131 -4.965 1.00 91.00 95 THR A C 1
ATOM 774 O O . THR A 1 95 ? -6.512 3.348 -5.796 1.00 91.00 95 THR A O 1
ATOM 777 N N . LEU A 1 96 ? -6.257 4.605 -3.940 1.00 93.81 96 LEU A N 1
ATOM 778 C CA . LEU A 1 96 ? -4.878 4.251 -3.655 1.00 93.81 96 LEU A CA 1
ATOM 779 C C . LEU A 1 96 ? -4.754 2.774 -3.264 1.00 93.81 96 LEU A C 1
ATOM 781 O O . LEU A 1 96 ? -5.384 2.323 -2.311 1.00 93.81 96 LEU A O 1
ATOM 785 N N . SER A 1 97 ? -3.877 2.062 -3.963 1.00 92.75 97 SER A N 1
ATOM 786 C CA . SER A 1 97 ? -3.424 0.718 -3.625 1.00 92.75 97 SER A CA 1
ATOM 787 C C . SER A 1 97 ? -1.903 0.695 -3.530 1.00 92.75 97 SER A C 1
ATOM 789 O O . SER A 1 97 ? -1.212 1.310 -4.348 1.00 92.75 97 SER A O 1
ATOM 791 N N . ILE A 1 98 ? -1.382 0.005 -2.518 1.00 95.00 98 ILE A N 1
ATOM 792 C CA . ILE A 1 98 ? 0.041 -0.110 -2.220 1.00 95.00 98 ILE A CA 1
ATOM 793 C C . ILE A 1 98 ? 0.382 -1.578 -1.980 1.00 95.00 98 ILE A C 1
ATOM 795 O O . ILE A 1 98 ? -0.225 -2.272 -1.174 1.00 95.00 98 ILE A O 1
ATOM 799 N N . THR A 1 99 ? 1.436 -2.043 -2.634 1.00 93.62 99 THR A N 1
ATOM 800 C CA . THR A 1 99 ? 2.103 -3.307 -2.330 1.00 93.62 99 THR A CA 1
ATOM 801 C C . THR A 1 99 ? 3.498 -3.014 -1.802 1.00 93.62 99 THR A C 1
ATOM 803 O O . THR A 1 99 ? 4.241 -2.256 -2.424 1.00 93.62 99 THR A O 1
ATOM 806 N N . LEU A 1 100 ? 3.859 -3.643 -0.684 1.00 94.19 100 LEU A N 1
ATOM 807 C CA . LEU A 1 100 ? 5.209 -3.643 -0.127 1.00 94.19 100 LEU A CA 1
ATOM 808 C C . LEU A 1 100 ? 5.830 -5.028 -0.333 1.00 94.19 100 LEU A C 1
ATOM 810 O O . LEU A 1 100 ? 5.165 -6.045 -0.140 1.00 94.19 100 LEU A O 1
ATOM 814 N N . GLY A 1 101 ? 7.095 -5.062 -0.728 1.00 91.19 101 GLY A N 1
ATOM 815 C CA . GLY A 1 101 ? 7.905 -6.270 -0.816 1.00 91.19 101 GLY A CA 1
ATOM 816 C C . GLY A 1 101 ? 9.191 -6.147 -0.006 1.00 91.19 101 GLY A C 1
ATOM 817 O O . GLY A 1 101 ? 9.416 -5.171 0.710 1.00 91.19 101 GLY A O 1
ATOM 818 N N . SER A 1 102 ? 10.055 -7.151 -0.131 1.00 89.81 102 SER A N 1
ATOM 819 C CA . SER A 1 102 ? 11.379 -7.154 0.498 1.00 89.81 102 SER A CA 1
ATOM 820 C C . SER A 1 102 ? 12.291 -6.075 -0.094 1.00 89.81 102 SER A C 1
ATOM 822 O O . SER A 1 102 ? 12.040 -5.573 -1.193 1.00 89.81 102 SER A O 1
ATOM 824 N N . TYR A 1 103 ? 13.372 -5.738 0.613 1.00 92.88 103 TYR A N 1
ATOM 825 C CA . TYR A 1 103 ? 14.399 -4.785 0.148 1.00 92.88 103 TYR A CA 1
ATOM 826 C C . TYR A 1 103 ? 13.846 -3.397 -0.222 1.00 92.88 103 TYR A C 1
ATOM 828 O O . TYR A 1 103 ? 14.249 -2.792 -1.217 1.00 92.88 103 TYR A O 1
ATOM 836 N N . GLU A 1 104 ? 12.883 -2.908 0.565 1.00 93.38 104 GLU A N 1
ATOM 837 C CA . GLU A 1 104 ? 12.200 -1.622 0.338 1.00 93.38 104 GLU A CA 1
ATOM 838 C C . GLU A 1 104 ? 11.485 -1.530 -1.022 1.00 93.38 104 GLU A C 1
ATOM 840 O O . GLU A 1 104 ? 11.176 -0.435 -1.501 1.00 93.38 104 GLU A O 1
ATOM 845 N N . SER A 1 105 ? 11.220 -2.673 -1.662 1.00 95.31 105 SER A N 1
ATOM 846 C CA . SER A 1 105 ? 10.469 -2.712 -2.910 1.00 95.31 105 SER A CA 1
ATOM 847 C C . SER A 1 105 ? 9.013 -2.351 -2.675 1.00 95.31 105 SER A C 1
ATOM 849 O O . SER A 1 105 ? 8.395 -2.763 -1.692 1.00 95.31 105 SER A O 1
ATOM 851 N N . TYR A 1 106 ? 8.451 -1.556 -3.579 1.00 96.38 106 TYR A N 1
ATOM 852 C CA . TYR A 1 106 ? 7.038 -1.219 -3.522 1.00 96.38 106 TYR A CA 1
ATOM 853 C C . TYR A 1 106 ? 6.473 -0.911 -4.902 1.00 96.38 106 TYR A C 1
ATOM 855 O O . TYR A 1 106 ? 7.187 -0.505 -5.822 1.00 96.38 106 TYR A O 1
ATOM 863 N N . TYR A 1 107 ? 5.158 -1.051 -5.004 1.00 95.31 107 TYR A N 1
ATOM 864 C CA . TYR A 1 107 ? 4.352 -0.529 -6.097 1.00 95.31 107 TYR A CA 1
ATOM 865 C C . TYR A 1 107 ? 3.139 0.177 -5.494 1.00 95.31 107 TYR A C 1
ATOM 867 O O . TYR A 1 107 ? 2.440 -0.403 -4.668 1.00 95.31 107 TYR A O 1
ATOM 875 N N . ALA A 1 108 ? 2.895 1.417 -5.893 1.00 95.56 108 ALA A N 1
ATOM 876 C CA . ALA A 1 108 ? 1.752 2.210 -5.474 1.00 95.56 108 ALA A CA 1
ATOM 877 C C . ALA A 1 108 ? 1.050 2.800 -6.697 1.00 95.56 108 ALA A C 1
ATOM 879 O O . ALA A 1 108 ? 1.699 3.198 -7.666 1.00 95.56 108 ALA A O 1
ATOM 880 N N . TYR A 1 109 ? -0.275 2.856 -6.651 1.00 93.19 109 TYR A N 1
ATOM 881 C CA . TYR A 1 109 ? -1.100 3.405 -7.721 1.00 93.19 109 TYR A CA 1
ATOM 882 C C . TYR A 1 109 ? -2.388 3.984 -7.146 1.00 93.19 109 TYR A C 1
ATOM 884 O O . TYR A 1 109 ? -3.025 3.352 -6.310 1.00 93.19 109 TYR A O 1
ATOM 892 N N . ASP A 1 110 ? -2.781 5.161 -7.619 1.00 92.31 110 ASP A N 1
ATOM 893 C CA . ASP A 1 110 ? -4.119 5.722 -7.441 1.00 92.31 110 ASP A CA 1
ATOM 894 C C . ASP A 1 110 ? -4.764 5.980 -8.811 1.00 92.31 110 ASP A C 1
ATOM 896 O O . ASP A 1 110 ? -4.183 5.686 -9.852 1.00 92.31 110 ASP A O 1
ATOM 900 N N . ARG A 1 111 ? -5.975 6.546 -8.856 1.00 89.00 111 ARG A N 1
ATOM 901 C CA . ARG A 1 111 ? -6.677 6.818 -10.125 1.00 89.00 111 ARG A CA 1
ATOM 902 C C . ARG A 1 111 ? -5.832 7.564 -11.169 1.00 89.00 111 ARG A C 1
ATOM 904 O O . ARG A 1 111 ? -6.062 7.372 -12.365 1.00 89.00 111 ARG A O 1
ATOM 911 N N . ASN A 1 112 ? -4.921 8.434 -10.741 1.00 91.44 112 ASN A N 1
ATOM 912 C CA . ASN A 1 112 ? -4.233 9.371 -11.619 1.00 91.44 112 ASN A CA 1
ATOM 913 C C . ASN A 1 112 ? -2.808 8.921 -11.942 1.00 91.44 112 ASN A C 1
ATOM 915 O O . ASN A 1 112 ? -2.397 9.039 -13.098 1.00 91.44 112 ASN A O 1
ATOM 919 N N . SER A 1 113 ? -2.062 8.398 -10.969 1.00 94.75 113 SER A N 1
ATOM 920 C CA . SER A 1 113 ? -0.641 8.087 -11.138 1.00 94.75 113 SER A CA 1
ATOM 921 C C . SER A 1 113 ? -0.196 6.816 -10.422 1.00 94.75 113 SER A C 1
ATOM 923 O O . SER A 1 113 ? -0.883 6.282 -9.558 1.00 94.75 113 SER A O 1
ATOM 925 N N . ALA A 1 114 ? 0.988 6.331 -10.788 1.00 94.94 114 ALA A N 1
ATOM 926 C CA . ALA A 1 114 ? 1.690 5.238 -10.133 1.00 94.94 114 ALA A CA 1
ATOM 927 C C . ALA A 1 114 ? 3.107 5.654 -9.728 1.00 94.94 114 ALA A C 1
ATOM 929 O O . ALA A 1 114 ? 3.699 6.558 -10.319 1.00 94.94 114 ALA A O 1
ATOM 930 N N . SER A 1 115 ? 3.665 4.942 -8.755 1.00 96.38 115 SER A N 1
ATOM 931 C CA . SER A 1 115 ? 5.063 5.024 -8.339 1.00 96.38 115 SER A CA 1
ATOM 932 C C . SER A 1 115 ? 5.543 3.645 -7.905 1.00 96.38 115 SER A C 1
ATOM 934 O O . SER A 1 115 ? 4.800 2.890 -7.282 1.00 96.38 115 SER A O 1
ATOM 936 N N . TRP A 1 116 ? 6.783 3.299 -8.227 1.00 96.88 116 TRP A N 1
ATOM 937 C CA . TRP A 1 116 ? 7.404 2.054 -7.794 1.00 96.88 116 TRP A CA 1
ATOM 938 C C . TRP A 1 116 ? 8.907 2.245 -7.620 1.00 96.88 116 TRP A C 1
ATOM 940 O O . TRP A 1 116 ? 9.500 3.136 -8.225 1.00 96.88 116 TRP A O 1
ATOM 950 N N . SER A 1 117 ? 9.518 1.397 -6.799 1.00 97.25 117 SER A N 1
ATOM 951 C CA . SER A 1 117 ? 10.969 1.347 -6.611 1.00 97.25 117 SER A CA 1
ATOM 952 C C . SER A 1 117 ? 11.398 -0.065 -6.233 1.00 97.25 117 SER A C 1
ATOM 954 O O . SER A 1 117 ? 10.612 -0.815 -5.650 1.00 97.25 117 SER A O 1
ATOM 956 N N . ASN A 1 118 ? 12.646 -0.416 -6.554 1.00 95.75 118 ASN A N 1
ATOM 957 C CA . ASN A 1 118 ? 13.302 -1.679 -6.191 1.00 95.75 118 ASN A CA 1
ATOM 958 C C . ASN A 1 118 ? 12.508 -2.947 -6.566 1.00 95.75 118 ASN A C 1
ATOM 960 O O . ASN A 1 118 ? 12.612 -3.970 -5.894 1.00 95.75 118 ASN A O 1
ATOM 964 N N . LEU A 1 119 ? 11.699 -2.910 -7.628 1.00 92.75 119 LEU A N 1
ATOM 965 C CA . LEU A 1 119 ? 10.953 -4.089 -8.068 1.00 92.75 119 LEU A CA 1
ATOM 966 C C . LEU A 1 119 ? 11.911 -5.189 -8.566 1.00 92.75 119 LEU A C 1
ATOM 968 O O . LEU A 1 119 ? 12.964 -4.878 -9.124 1.00 92.75 119 LEU A O 1
ATOM 972 N N . PRO A 1 120 ? 11.544 -6.483 -8.458 1.00 90.12 120 PRO A N 1
ATOM 973 C CA . PRO A 1 120 ? 12.281 -7.545 -9.134 1.00 90.12 120 PRO A CA 1
ATOM 974 C C . PRO A 1 120 ? 12.455 -7.223 -10.632 1.00 90.12 120 PRO A C 1
ATOM 976 O O . PRO A 1 120 ? 11.463 -6.855 -11.269 1.00 90.12 120 PRO A O 1
ATOM 979 N N . PRO A 1 121 ? 13.645 -7.408 -11.242 1.00 90.69 121 PRO A N 1
ATOM 980 C CA . PRO A 1 121 ? 13.922 -6.930 -12.605 1.00 90.69 121 PRO A CA 1
ATOM 981 C C . PRO A 1 12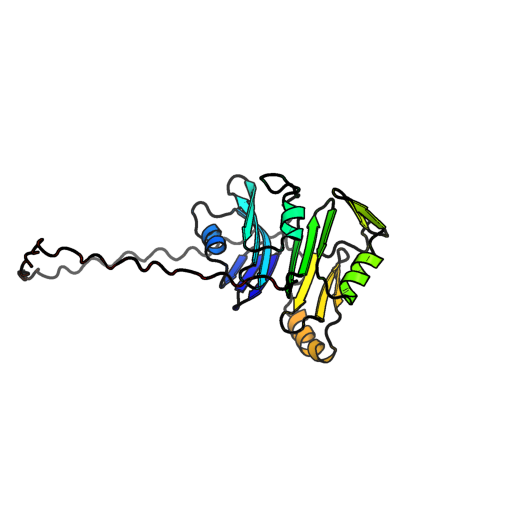1 ? 12.916 -7.396 -13.668 1.00 90.69 121 PRO A C 1
ATOM 983 O O . PRO A 1 121 ? 12.538 -6.646 -14.568 1.00 90.69 121 PRO A O 1
ATOM 986 N N . THR A 1 122 ? 12.430 -8.636 -13.556 1.00 86.69 122 THR A N 1
ATOM 987 C CA . THR A 1 122 ? 11.394 -9.180 -14.449 1.00 86.69 122 THR A CA 1
ATOM 988 C C . THR A 1 122 ? 10.071 -8.426 -14.320 1.00 86.69 122 THR A C 1
ATOM 990 O O . THR A 1 122 ? 9.413 -8.156 -15.327 1.00 86.69 122 THR A O 1
ATOM 993 N N . LEU A 1 123 ? 9.685 -8.070 -13.092 1.00 84.31 123 LEU A N 1
ATOM 994 C CA . LEU A 1 123 ? 8.467 -7.318 -12.816 1.00 84.31 123 LEU A CA 1
ATOM 995 C C . LEU A 1 123 ? 8.616 -5.858 -13.246 1.00 84.31 123 LEU A C 1
ATOM 997 O O . LEU A 1 123 ? 7.721 -5.335 -13.903 1.00 84.31 123 LEU A O 1
ATOM 1001 N N . GLU A 1 124 ? 9.752 -5.224 -12.958 1.00 90.56 124 GLU A N 1
ATOM 1002 C CA . GLU A 1 124 ? 10.034 -3.856 -13.401 1.00 90.56 124 GLU A CA 1
ATOM 1003 C C . GLU A 1 124 ? 9.949 -3.741 -14.926 1.00 90.56 124 GLU A C 1
ATOM 1005 O O . GLU A 1 124 ? 9.216 -2.904 -15.455 1.00 90.56 124 GLU A O 1
ATOM 1010 N N . LYS A 1 125 ? 10.598 -4.662 -15.650 1.00 88.69 125 LYS A N 1
ATOM 1011 C CA . LYS A 1 125 ? 10.496 -4.747 -17.112 1.00 88.69 125 LYS A CA 1
ATOM 1012 C C . LYS A 1 125 ? 9.045 -4.912 -17.571 1.00 88.69 125 LYS A C 1
ATOM 1014 O O . LYS A 1 125 ? 8.645 -4.321 -18.572 1.00 88.69 125 LYS A O 1
ATOM 1019 N N . ALA A 1 126 ? 8.241 -5.702 -16.861 1.00 86.38 126 ALA A N 1
ATOM 1020 C CA . ALA A 1 126 ? 6.828 -5.890 -17.175 1.00 86.38 126 ALA A CA 1
ATOM 1021 C C . ALA A 1 126 ? 5.991 -4.614 -16.947 1.00 86.38 126 ALA A C 1
ATOM 1023 O O . ALA A 1 126 ? 5.094 -4.342 -17.751 1.00 86.38 126 ALA A O 1
ATOM 1024 N N . VAL A 1 127 ? 6.282 -3.836 -15.899 1.00 89.00 127 VAL A N 1
ATOM 1025 C CA . VAL A 1 127 ? 5.653 -2.529 -15.637 1.00 89.00 127 VAL A CA 1
ATOM 1026 C C . VAL A 1 127 ? 6.044 -1.532 -16.731 1.00 89.00 127 VAL A C 1
ATOM 1028 O O . VAL A 1 127 ? 5.168 -0.981 -17.396 1.00 89.00 127 VAL A O 1
ATOM 1031 N N . LEU A 1 128 ? 7.342 -1.386 -17.009 1.00 91.88 128 LEU A N 1
ATOM 1032 C CA . LEU A 1 128 ? 7.867 -0.475 -18.033 1.00 91.88 128 LEU A CA 1
ATOM 1033 C C . LEU A 1 128 ? 7.349 -0.802 -19.438 1.00 91.88 128 LEU A C 1
ATOM 1035 O O . LEU A 1 128 ? 6.989 0.094 -20.195 1.00 91.88 128 LEU A O 1
ATOM 1039 N N . ASN A 1 129 ? 7.224 -2.084 -19.787 1.00 90.19 129 ASN A N 1
ATOM 1040 C CA . ASN A 1 129 ? 6.675 -2.488 -21.082 1.00 90.19 129 ASN A CA 1
ATOM 1041 C C . ASN A 1 129 ? 5.221 -2.038 -21.287 1.00 90.19 129 ASN A C 1
ATOM 1043 O O . ASN A 1 129 ? 4.806 -1.871 -22.436 1.00 90.19 129 ASN A O 1
ATOM 104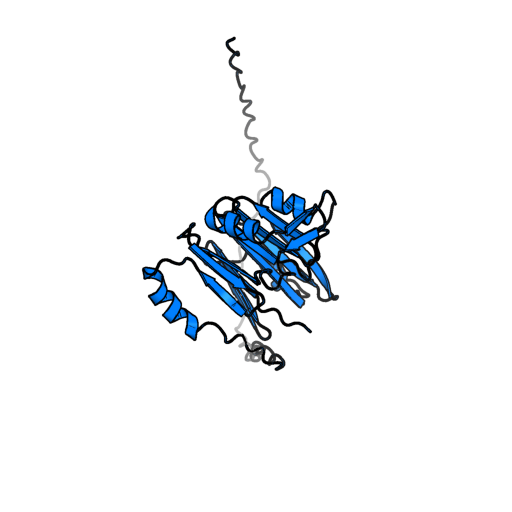7 N N . ARG A 1 130 ? 4.459 -1.844 -20.203 1.00 88.19 130 ARG A N 1
ATOM 1048 C CA . ARG A 1 130 ? 3.066 -1.368 -20.225 1.00 88.19 130 ARG A CA 1
ATOM 1049 C C . ARG A 1 130 ? 2.950 0.143 -20.083 1.00 88.19 130 ARG A C 1
ATOM 1051 O O . ARG A 1 130 ? 1.883 0.679 -20.368 1.00 88.19 130 ARG A O 1
ATOM 1058 N N . LEU A 1 131 ? 4.006 0.820 -19.646 1.00 91.38 131 LEU A N 1
ATOM 1059 C CA . LEU A 1 131 ? 4.014 2.264 -19.496 1.00 91.38 131 LEU A CA 1
ATOM 1060 C C . LEU A 1 131 ? 4.032 2.938 -20.872 1.00 91.38 131 LEU A C 1
ATOM 1062 O O . LEU A 1 131 ? 4.843 2.583 -21.727 1.00 91.38 131 LEU A O 1
ATOM 1066 N N . ASP A 1 132 ? 3.120 3.884 -21.084 1.00 93.31 132 ASP A N 1
ATOM 1067 C CA . ASP A 1 132 ? 3.114 4.759 -22.262 1.00 93.31 132 ASP A CA 1
ATOM 1068 C C . ASP A 1 132 ? 3.753 6.107 -21.907 1.00 93.31 132 ASP A C 1
ATOM 1070 O O . ASP A 1 132 ? 4.722 6.536 -22.528 1.00 93.31 132 ASP A O 1
ATOM 1074 N N . PHE A 1 133 ? 3.267 6.733 -20.832 1.00 94.38 133 PHE A N 1
ATOM 1075 C CA . PHE A 1 133 ? 3.744 8.029 -20.359 1.00 94.38 133 PHE A CA 1
ATOM 1076 C C . PHE A 1 133 ? 3.609 8.148 -18.835 1.00 94.38 133 PHE A C 1
ATOM 1078 O O . PHE A 1 133 ? 2.635 7.662 -18.258 1.00 94.38 133 PHE A O 1
ATOM 1085 N N . GLN A 1 134 ? 4.558 8.816 -18.177 1.00 94.81 134 GLN A N 1
ATOM 1086 C CA . GLN A 1 134 ? 4.512 9.110 -16.744 1.00 94.81 134 GLN A CA 1
ATOM 1087 C C . GLN A 1 134 ? 5.065 10.505 -16.467 1.00 94.81 134 GLN A C 1
ATOM 1089 O O . GLN A 1 134 ? 6.142 10.852 -16.950 1.00 94.81 134 GLN A O 1
ATOM 1094 N N . ASP A 1 135 ? 4.348 11.259 -15.644 1.00 93.94 135 ASP A N 1
ATOM 1095 C CA . ASP A 1 135 ? 4.824 12.470 -14.983 1.00 93.94 135 ASP A CA 1
ATOM 1096 C C . ASP A 1 135 ? 4.457 12.430 -13.482 1.00 93.94 135 ASP A C 1
ATOM 1098 O O . ASP A 1 135 ? 3.994 11.410 -12.962 1.00 93.94 135 ASP A O 1
ATOM 1102 N N . GLU A 1 136 ? 4.681 13.531 -12.762 1.00 87.62 136 GLU A N 1
ATOM 1103 C CA . GLU A 1 136 ? 4.420 13.639 -11.317 1.00 87.62 136 GLU A CA 1
ATOM 1104 C C . GLU A 1 136 ? 2.937 13.475 -10.926 1.00 87.62 136 GLU A C 1
ATOM 1106 O O . GLU A 1 136 ? 2.610 13.102 -9.791 1.00 87.62 136 GLU A O 1
ATOM 1111 N N . GLN A 1 137 ? 2.017 13.778 -11.842 1.00 89.50 137 GLN A N 1
ATOM 1112 C CA . GLN A 1 137 ? 0.577 13.818 -11.584 1.00 89.50 137 GLN A CA 1
ATOM 1113 C C . GLN A 1 137 ? -0.181 12.698 -12.284 1.00 89.50 137 GLN A C 1
ATOM 1115 O O . GLN A 1 137 ? -1.296 12.369 -11.871 1.00 89.50 137 GLN A O 1
ATOM 1120 N N . ARG A 1 138 ? 0.400 12.114 -13.331 1.00 93.06 138 ARG A N 1
ATOM 1121 C CA . ARG A 1 138 ? -0.304 11.237 -14.247 1.00 93.06 138 ARG A CA 1
ATOM 1122 C C . ARG A 1 138 ? 0.556 10.073 -14.708 1.00 93.06 138 ARG A C 1
ATOM 1124 O O . ARG A 1 138 ? 1.702 10.219 -15.116 1.00 93.06 138 ARG A O 1
ATOM 1131 N N . THR A 1 139 ? -0.060 8.902 -14.747 1.00 92.81 139 THR A N 1
ATOM 1132 C CA . THR A 1 139 ? 0.482 7.723 -15.418 1.00 92.81 139 THR A CA 1
ATOM 1133 C C . THR A 1 139 ? -0.506 7.253 -16.473 1.00 92.81 139 THR A C 1
ATOM 1135 O O . THR A 1 139 ? -1.683 7.021 -16.197 1.00 92.81 139 THR A O 1
ATOM 1138 N N . VAL A 1 140 ? -0.032 7.140 -17.708 1.00 90.62 140 VAL A N 1
ATOM 1139 C CA . VAL A 1 140 ? -0.781 6.605 -18.840 1.00 90.62 140 VAL A CA 1
ATOM 1140 C C . VAL A 1 140 ? -0.191 5.250 -19.189 1.00 90.62 140 VAL A C 1
ATOM 1142 O O . VAL A 1 140 ? 0.988 5.119 -19.520 1.00 90.62 140 VAL A O 1
ATOM 1145 N N . TRP A 1 141 ? -1.037 4.233 -19.106 1.00 89.06 141 TRP A N 1
ATOM 1146 C CA . TRP A 1 141 ? -0.708 2.877 -19.513 1.00 89.06 141 TRP A CA 1
ATOM 1147 C C . TRP A 1 141 ? -1.102 2.656 -20.973 1.00 89.06 141 TRP A C 1
ATOM 1149 O O . TRP A 1 141 ? -2.131 3.166 -21.437 1.00 89.06 141 TRP A O 1
ATOM 1159 N N . LYS A 1 142 ? -0.321 1.838 -21.683 1.00 87.81 142 LYS A N 1
ATOM 1160 C CA . LYS A 1 142 ? -0.659 1.358 -23.026 1.00 87.81 142 LYS A CA 1
ATOM 1161 C C . LYS A 1 142 ? -2.039 0.692 -23.019 1.00 87.81 142 LYS A C 1
ATOM 1163 O O . LYS A 1 142 ? -2.503 0.173 -22.003 1.00 87.81 142 LYS A O 1
ATOM 1168 N N . GLU A 1 143 ? -2.715 0.735 -24.166 1.00 82.06 143 GLU A N 1
ATOM 1169 C CA . GLU A 1 143 ? -4.054 0.147 -24.355 1.00 82.06 143 GLU A CA 1
ATOM 1170 C C . GLU A 1 143 ? -5.126 0.688 -23.378 1.00 82.06 143 GLU A C 1
ATOM 1172 O O . GLU A 1 143 ? -6.061 -0.019 -22.991 1.00 82.06 143 GLU A O 1
ATOM 1177 N N . ARG A 1 144 ? -5.012 1.963 -22.968 1.00 65.31 144 ARG A N 1
ATOM 1178 C CA . ARG A 1 144 ? -5.973 2.660 -22.083 1.00 65.31 144 ARG A CA 1
ATOM 1179 C C . ARG A 1 144 ? -6.225 1.946 -20.746 1.00 65.31 144 ARG A C 1
ATOM 1181 O O . ARG A 1 144 ? -7.322 2.028 -20.201 1.00 65.31 144 ARG A O 1
ATOM 1188 N N . GLY A 1 145 ? -5.237 1.216 -20.233 1.00 59.09 145 GLY A N 1
ATOM 1189 C CA . GLY A 1 145 ? -5.358 0.508 -18.957 1.00 59.09 145 GLY A CA 1
ATOM 1190 C C . GLY A 1 145 ? -6.197 -0.775 -18.999 1.00 59.09 145 GLY A C 1
ATOM 1191 O O . GLY A 1 145 ? -6.400 -1.410 -17.967 1.00 59.09 145 GLY A O 1
ATOM 1192 N N . THR A 1 146 ? -6.616 -1.247 -20.181 1.00 53.25 146 THR A N 1
ATOM 1193 C CA . THR A 1 146 ? -7.180 -2.610 -20.298 1.00 53.25 146 THR A CA 1
ATOM 1194 C C . THR A 1 146 ? -6.166 -3.693 -19.898 1.00 53.25 146 THR A C 1
ATOM 1196 O O . THR A 1 146 ? -6.563 -4.781 -19.477 1.00 53.25 146 THR A O 1
ATOM 1199 N N . GLN A 1 147 ? -4.864 -3.367 -19.931 1.00 48.28 147 GLN A N 1
ATOM 1200 C CA . GLN A 1 147 ? -3.764 -4.204 -19.436 1.00 48.28 147 GLN A CA 1
ATOM 1201 C C . GLN A 1 147 ? -3.089 -3.726 -18.130 1.00 48.28 147 GLN A C 1
ATOM 1203 O O . GLN A 1 147 ? -2.135 -4.374 -17.694 1.00 48.28 147 GLN A O 1
ATOM 1208 N N . ALA A 1 148 ? -3.575 -2.657 -17.483 1.00 46.78 148 ALA A N 1
ATOM 1209 C CA . ALA A 1 148 ? -3.233 -2.277 -16.100 1.00 46.78 148 ALA A CA 1
ATOM 1210 C C . ALA A 1 148 ? -4.266 -1.256 -15.567 1.00 46.78 148 ALA A C 1
ATOM 1212 O O . ALA A 1 148 ? -4.468 -0.229 -16.213 1.00 46.78 148 ALA A O 1
ATOM 1213 N N . PRO A 1 149 ? -4.914 -1.511 -14.414 1.00 50.78 149 PRO A N 1
ATOM 1214 C CA . PRO A 1 149 ? -4.189 -1.654 -13.155 1.00 50.78 149 PRO A CA 1
ATOM 1215 C C . PRO A 1 149 ? -4.266 -3.064 -12.568 1.00 50.78 149 PRO A C 1
ATOM 1217 O O . PRO A 1 149 ? -5.185 -3.839 -12.835 1.00 50.78 149 PRO A O 1
ATOM 1220 N N . CYS A 1 150 ? -3.250 -3.404 -11.788 1.00 53.44 150 CYS A N 1
ATOM 1221 C CA . CYS A 1 150 ? -3.207 -4.633 -11.021 1.00 53.44 150 CYS A CA 1
ATOM 1222 C C . CYS A 1 150 ? -3.926 -4.391 -9.684 1.00 53.44 150 CYS A C 1
ATOM 1224 O O . CYS A 1 150 ? -3.637 -3.399 -9.029 1.00 53.44 150 CYS A O 1
ATOM 1226 N N . PHE A 1 151 ? -4.859 -5.258 -9.288 1.00 54.28 151 PHE A N 1
ATOM 1227 C CA . PHE A 1 151 ? -5.655 -5.126 -8.046 1.00 54.28 151 PHE A CA 1
ATOM 1228 C C . PHE A 1 151 ? -4.965 -5.784 -6.856 1.00 54.28 151 PHE A C 1
ATOM 1230 O O . PHE A 1 151 ? -5.435 -5.716 -5.728 1.00 54.28 151 PHE A O 1
ATOM 1237 N N . GLY A 1 152 ? -3.857 -6.459 -7.129 1.00 58.31 152 GLY A N 1
ATOM 1238 C CA . GLY A 1 152 ? -3.020 -7.079 -6.133 1.00 58.31 152 GLY A CA 1
ATOM 1239 C C . GLY A 1 152 ? -1.764 -7.574 -6.816 1.00 58.31 152 GLY A C 1
ATOM 1240 O O . GLY A 1 152 ? -1.825 -8.315 -7.801 1.00 58.31 152 GLY A O 1
ATOM 1241 N N . LEU A 1 153 ? -0.627 -7.132 -6.311 1.00 64.19 153 LEU A N 1
ATOM 1242 C CA . LEU A 1 153 ? 0.638 -7.800 -6.510 1.00 64.19 153 LEU A CA 1
ATOM 1243 C C . LEU A 1 153 ? 0.928 -8.502 -5.187 1.00 64.19 153 LEU A C 1
ATOM 1245 O O . LEU A 1 153 ? 1.054 -7.856 -4.155 1.00 64.19 153 LEU A O 1
ATOM 1249 N N . TYR A 1 154 ? 0.989 -9.825 -5.198 1.00 67.12 154 TYR A N 1
ATOM 1250 C CA . TYR A 1 154 ? 1.418 -10.577 -4.031 1.00 67.12 154 TYR A CA 1
ATOM 1251 C C . TYR A 1 154 ? 2.864 -11.004 -4.240 1.00 67.12 154 TYR A C 1
ATOM 1253 O O . TYR A 1 154 ? 3.142 -11.776 -5.159 1.00 67.12 154 TYR A O 1
ATOM 1261 N N . LEU A 1 155 ? 3.769 -10.476 -3.418 1.00 67.94 155 LEU A N 1
ATOM 1262 C CA . LEU A 1 155 ? 5.180 -10.854 -3.385 1.00 67.94 155 LEU A CA 1
ATOM 1263 C C . LEU A 1 155 ? 5.396 -11.847 -2.243 1.00 67.94 155 LEU A C 1
ATOM 1265 O O . LEU A 1 155 ? 4.863 -11.662 -1.151 1.00 67.94 155 LEU A O 1
ATOM 1269 N N . PHE A 1 156 ? 6.167 -12.904 -2.491 1.00 65.50 156 PHE A N 1
ATOM 1270 C CA . PHE A 1 156 ? 6.416 -13.948 -1.496 1.00 65.50 156 PHE A CA 1
ATOM 1271 C C . PHE A 1 156 ? 7.714 -13.646 -0.735 1.00 65.50 156 PHE A C 1
ATOM 1273 O O . PHE A 1 156 ? 8.782 -13.712 -1.347 1.00 65.50 156 PHE A O 1
ATOM 1280 N N . PRO A 1 157 ? 7.679 -13.397 0.591 1.00 62.16 157 PRO A N 1
ATOM 1281 C CA . PRO A 1 157 ? 8.893 -13.096 1.358 1.00 62.16 157 PRO A CA 1
ATOM 1282 C C . PRO A 1 157 ? 9.940 -14.217 1.291 1.00 62.16 157 PRO A C 1
ATOM 1284 O O . PRO A 1 157 ? 11.137 -13.970 1.196 1.00 62.16 157 PRO A O 1
ATOM 1287 N N . SER A 1 158 ? 9.492 -15.477 1.284 1.00 70.25 158 SER A N 1
ATOM 1288 C CA . SER A 1 158 ? 10.366 -16.654 1.199 1.00 70.25 158 SER A CA 1
ATOM 1289 C C . SER A 1 158 ? 10.854 -16.969 -0.219 1.00 70.25 158 SER A C 1
ATOM 1291 O O . SER A 1 158 ? 11.703 -17.841 -0.392 1.00 70.25 158 SER A O 1
ATOM 1293 N N . ALA A 1 159 ? 10.298 -16.314 -1.240 1.00 73.25 159 ALA A N 1
ATOM 1294 C CA . ALA A 1 159 ? 10.619 -16.539 -2.643 1.00 73.25 159 ALA A CA 1
ATOM 1295 C C . ALA A 1 159 ? 10.621 -15.185 -3.375 1.00 73.25 159 ALA A C 1
ATOM 1297 O O . ALA A 1 159 ? 9.660 -14.871 -4.076 1.00 73.25 159 ALA A O 1
ATOM 1298 N N . PRO A 1 160 ? 11.692 -14.378 -3.240 1.00 69.94 160 PRO A N 1
ATOM 1299 C CA . PRO A 1 160 ? 11.718 -12.971 -3.668 1.00 69.94 160 PRO A CA 1
ATOM 1300 C C . PRO A 1 160 ? 11.569 -12.782 -5.184 1.00 69.94 160 PRO A C 1
ATOM 1302 O O . PRO A 1 160 ? 11.303 -11.685 -5.667 1.00 69.94 160 PRO A O 1
ATOM 1305 N N . THR A 1 161 ? 11.741 -13.855 -5.954 1.00 72.75 161 THR A N 1
ATOM 1306 C CA . THR A 1 161 ? 11.518 -13.866 -7.399 1.00 72.75 161 THR A CA 1
ATOM 1307 C C . THR A 1 161 ? 10.085 -14.212 -7.780 1.00 72.75 161 THR A C 1
ATOM 1309 O O . THR A 1 161 ? 9.744 -14.041 -8.943 1.00 72.75 161 THR A O 1
ATOM 1312 N N . SER A 1 162 ? 9.257 -14.698 -6.854 1.00 74.31 162 SER A N 1
ATOM 1313 C CA . SER A 1 162 ? 7.894 -15.163 -7.113 1.00 74.31 162 SER A CA 1
ATOM 1314 C C . SER A 1 162 ? 6.862 -14.070 -6.860 1.00 74.31 162 SER A C 1
ATOM 1316 O O . SER A 1 162 ? 6.950 -13.330 -5.878 1.00 74.31 162 SER A O 1
ATOM 1318 N N . TYR A 1 163 ? 5.844 -14.007 -7.714 1.00 74.88 163 TYR A N 1
ATOM 1319 C CA . TYR A 1 163 ? 4.714 -13.105 -7.561 1.00 74.88 163 TYR A CA 1
ATOM 1320 C C . TYR A 1 163 ? 3.411 -13.667 -8.140 1.00 74.88 163 TYR A C 1
ATOM 1322 O O . TYR A 1 163 ? 3.401 -14.530 -9.027 1.00 74.88 163 TYR A O 1
ATOM 1330 N N . VAL A 1 164 ? 2.292 -13.136 -7.649 1.00 75.19 164 VAL A N 1
ATOM 1331 C CA . VAL A 1 164 ? 0.976 -13.231 -8.296 1.00 75.19 164 VAL A CA 1
ATOM 1332 C C . VAL A 1 164 ? 0.498 -11.820 -8.615 1.00 75.19 164 VAL A C 1
ATOM 1334 O O . VAL A 1 164 ? 0.539 -10.940 -7.762 1.00 75.19 164 VAL A O 1
ATOM 1337 N N . LEU A 1 165 ? 0.059 -11.604 -9.847 1.00 67.19 165 LEU A N 1
ATOM 1338 C CA . LEU A 1 165 ? -0.433 -10.340 -10.371 1.00 67.19 165 LEU A CA 1
ATOM 1339 C C . LEU A 1 165 ? -1.906 -10.497 -10.746 1.00 67.19 165 LEU A C 1
ATOM 1341 O O . LEU A 1 165 ? -2.219 -11.212 -11.696 1.00 67.19 165 LEU A O 1
ATOM 1345 N N . PHE A 1 166 ? -2.803 -9.819 -10.044 1.00 65.81 166 PHE A N 1
ATOM 1346 C CA . PHE A 1 166 ? -4.231 -9.787 -10.367 1.00 65.81 166 PHE A CA 1
ATOM 1347 C C . PHE A 1 166 ? -4.541 -8.577 -11.244 1.00 65.81 166 PHE A C 1
ATOM 1349 O O . PHE A 1 166 ? -4.191 -7.465 -10.874 1.00 65.81 166 PHE A O 1
ATOM 1356 N N . LEU A 1 167 ? -5.208 -8.760 -12.383 1.00 59.97 167 LEU A N 1
ATOM 1357 C CA . LEU A 1 167 ? -5.566 -7.693 -13.325 1.00 59.97 167 LEU A CA 1
ATOM 1358 C C . LEU A 1 167 ? -7.017 -7.219 -13.158 1.00 59.97 167 LEU A C 1
ATOM 1360 O O . LEU A 1 167 ? -7.879 -7.999 -12.758 1.00 59.97 167 LEU A O 1
ATOM 1364 N N . ALA A 1 168 ? -7.320 -6.004 -13.639 1.00 52.53 168 ALA A N 1
ATOM 1365 C CA . ALA A 1 168 ? -8.694 -5.470 -13.795 1.00 52.53 168 ALA A CA 1
ATOM 1366 C C . ALA A 1 168 ? -9.659 -6.395 -14.502 1.00 52.53 168 ALA A C 1
ATOM 1368 O O . ALA A 1 168 ? -10.849 -6.410 -14.206 1.00 52.53 168 ALA A O 1
ATOM 1369 N N . SER A 1 169 ? -9.146 -7.161 -15.454 1.00 55.62 169 SER A N 1
ATOM 1370 C CA . SER A 1 169 ? -9.952 -8.098 -16.222 1.00 55.62 169 SER A CA 1
ATOM 1371 C C . SER A 1 169 ? -10.395 -9.326 -15.418 1.00 55.62 169 SER A C 1
ATOM 1373 O O . SER A 1 169 ? -11.065 -10.187 -15.978 1.00 55.62 169 SER A O 1
ATOM 1375 N N . GLY A 1 170 ? -9.995 -9.454 -14.147 1.00 58.81 170 GLY A N 1
ATOM 1376 C CA . GLY A 1 170 ? -10.210 -10.652 -13.333 1.00 58.81 170 GLY A CA 1
ATOM 1377 C C . GLY A 1 170 ? -9.235 -11.792 -13.646 1.00 58.81 170 GLY A C 1
ATOM 1378 O O . GLY A 1 170 ? -9.348 -12.873 -13.077 1.00 58.81 170 GLY A O 1
ATOM 1379 N N . LYS A 1 171 ? -8.267 -11.572 -14.544 1.00 61.91 171 LYS A N 1
ATOM 1380 C CA . LYS A 1 171 ? -7.192 -12.529 -14.840 1.00 61.91 171 LYS A CA 1
ATOM 1381 C C . LYS A 1 171 ? -6.080 -12.428 -13.797 1.00 61.91 171 LYS A C 1
ATOM 1383 O O . LYS A 1 171 ? -5.809 -11.342 -13.295 1.00 61.91 171 LYS A O 1
ATOM 1388 N N . ALA A 1 172 ? -5.394 -13.538 -13.541 1.00 66.06 172 ALA A N 1
ATOM 1389 C CA . ALA A 1 172 ? -4.182 -13.567 -12.730 1.00 66.06 172 ALA A CA 1
ATOM 1390 C C . ALA A 1 172 ? -2.987 -14.050 -13.565 1.00 66.06 172 ALA A C 1
ATOM 1392 O O . ALA A 1 172 ? -3.122 -14.970 -14.371 1.00 66.06 172 ALA A O 1
ATOM 1393 N N . PHE A 1 173 ? -1.821 -13.442 -13.361 1.00 71.75 173 PHE A N 1
ATOM 1394 C CA . PHE A 1 173 ? -0.535 -13.948 -13.838 1.00 71.75 173 PHE A CA 1
ATOM 1395 C C . PHE A 1 173 ? 0.318 -14.349 -12.647 1.00 71.75 173 PHE A C 1
ATOM 1397 O O . PHE A 1 173 ? 0.309 -13.679 -11.622 1.00 71.75 173 PHE A O 1
ATOM 1404 N N . SER A 1 174 ? 1.097 -15.411 -12.783 1.00 75.88 174 SER A N 1
ATOM 1405 C CA . SER A 1 174 ? 2.066 -15.789 -11.767 1.00 75.88 174 SER A CA 1
ATOM 1406 C C . SER A 1 174 ? 3.320 -16.338 -12.423 1.00 75.88 174 SER A C 1
ATOM 1408 O O . SER A 1 174 ? 3.245 -16.958 -13.481 1.00 75.88 174 SER A O 1
ATOM 1410 N N . ASN A 1 175 ? 4.468 -16.096 -11.798 1.00 79.06 175 ASN A N 1
ATOM 1411 C CA . ASN A 1 175 ? 5.721 -16.773 -12.124 1.00 79.06 175 ASN A CA 1
ATOM 1412 C C . ASN A 1 175 ? 6.145 -17.747 -11.011 1.00 79.06 175 ASN A C 1
ATOM 1414 O O . ASN A 1 175 ? 7.325 -18.073 -10.884 1.00 79.06 175 ASN A O 1
ATOM 1418 N N . LEU A 1 176 ? 5.179 -18.179 -10.196 1.00 75.38 176 LEU A N 1
ATOM 1419 C CA . LEU A 1 176 ? 5.373 -19.200 -9.184 1.00 75.38 176 LEU A CA 1
ATOM 1420 C C . LEU A 1 176 ? 5.986 -20.463 -9.819 1.00 75.38 176 LEU A C 1
ATOM 1422 O O . LEU A 1 176 ? 5.453 -20.945 -10.827 1.00 75.38 176 LEU A O 1
ATOM 1426 N N . PRO A 1 177 ? 7.079 -21.010 -9.254 1.00 72.75 177 PRO A N 1
ATOM 1427 C CA . PRO A 1 177 ? 7.689 -22.236 -9.752 1.00 72.75 177 PRO A CA 1
ATOM 1428 C C . PRO A 1 177 ? 6.677 -23.382 -9.811 1.00 72.75 177 PRO A C 1
ATOM 1430 O O . PRO A 1 177 ? 5.847 -23.502 -8.909 1.00 72.75 177 PRO A O 1
ATOM 1433 N N . GLU A 1 178 ? 6.775 -24.265 -10.808 1.00 69.12 178 GLU A N 1
ATOM 1434 C CA . GLU A 1 178 ? 5.830 -25.382 -10.997 1.00 69.12 178 GLU A CA 1
ATOM 1435 C C . GLU A 1 178 ? 5.640 -26.234 -9.730 1.00 69.12 178 GLU A C 1
ATOM 1437 O O . GLU A 1 178 ? 4.532 -26.677 -9.437 1.00 69.12 178 GLU A O 1
ATOM 1442 N N . TYR A 1 179 ? 6.684 -26.394 -8.906 1.00 65.56 179 TYR A N 1
ATOM 1443 C CA . TYR A 1 179 ? 6.591 -27.150 -7.651 1.00 65.56 179 TYR A CA 1
ATOM 1444 C C . TYR A 1 179 ? 5.619 -26.535 -6.625 1.00 65.56 179 TYR A C 1
ATOM 1446 O O . TYR A 1 179 ? 5.089 -27.251 -5.778 1.00 65.56 179 TYR A O 1
ATOM 1454 N N . THR A 1 180 ? 5.338 -25.231 -6.711 1.00 63.47 180 THR A N 1
ATOM 1455 C CA . THR A 1 180 ? 4.382 -24.529 -5.833 1.00 63.47 180 THR A CA 1
ATOM 1456 C C . THR A 1 180 ? 2.934 -24.620 -6.324 1.00 63.47 180 THR A C 1
ATOM 1458 O O . THR A 1 180 ? 2.006 -24.291 -5.583 1.00 63.47 180 THR A O 1
ATOM 1461 N N . TRP A 1 181 ? 2.701 -25.109 -7.550 1.00 62.03 181 TRP A N 1
ATOM 1462 C CA . TRP A 1 181 ? 1.352 -25.205 -8.118 1.00 62.03 181 TRP A CA 1
ATOM 1463 C C . TRP A 1 181 ? 0.472 -26.186 -7.355 1.00 62.03 181 TRP A C 1
ATOM 1465 O O . TRP A 1 181 ? -0.735 -25.986 -7.269 1.00 62.03 181 TRP A O 1
ATOM 1475 N N . THR A 1 182 ? 1.059 -27.225 -6.762 1.00 58.88 182 THR A N 1
ATOM 1476 C CA . THR A 1 182 ? 0.317 -28.177 -5.930 1.00 58.88 182 THR A CA 1
ATOM 1477 C C . THR A 1 182 ? -0.322 -27.483 -4.731 1.00 58.88 182 THR A C 1
ATOM 1479 O O . THR A 1 182 ? -1.451 -27.801 -4.371 1.00 58.88 182 THR A O 1
ATOM 1482 N N . ASP A 1 183 ? 0.367 -26.510 -4.135 1.00 57.97 183 ASP A N 1
ATOM 1483 C CA . ASP A 1 183 ? -0.155 -25.744 -3.004 1.00 57.97 183 ASP A CA 1
ATOM 1484 C C . ASP A 1 183 ? -1.106 -24.642 -3.469 1.00 57.97 183 ASP A C 1
ATOM 1486 O O . ASP A 1 183 ? -2.146 -24.430 -2.848 1.00 57.97 183 ASP A O 1
ATOM 1490 N N . TYR A 1 184 ? -0.844 -24.028 -4.625 1.00 59.19 184 TYR A N 1
ATOM 1491 C CA . TYR A 1 184 ? -1.803 -23.122 -5.257 1.00 59.19 184 TYR A CA 1
ATOM 1492 C C . TYR A 1 184 ? -3.133 -23.816 -5.581 1.00 59.19 184 TYR A C 1
ATOM 1494 O O . TYR A 1 184 ? -4.187 -23.299 -5.235 1.00 59.19 184 TYR A O 1
ATOM 1502 N N . ASN A 1 185 ? -3.105 -25.013 -6.169 1.00 60.25 185 ASN A N 1
ATOM 1503 C CA . ASN A 1 185 ? -4.302 -25.793 -6.496 1.00 60.25 185 ASN A CA 1
ATOM 1504 C C . ASN A 1 185 ? -5.067 -26.256 -5.250 1.00 60.25 185 ASN A C 1
ATOM 1506 O O . ASN A 1 185 ? -6.276 -26.459 -5.327 1.00 60.25 185 ASN A O 1
ATOM 1510 N N . LYS A 1 186 ? -4.394 -26.395 -4.100 1.00 59.25 186 LYS A N 1
ATOM 1511 C CA . LYS A 1 186 ? -5.067 -26.606 -2.810 1.00 59.25 186 LYS A CA 1
ATOM 1512 C C . LYS A 1 186 ? -5.714 -25.321 -2.300 1.00 59.25 186 LYS A C 1
ATOM 1514 O O . LYS A 1 186 ? -6.788 -25.390 -1.725 1.00 59.25 186 LYS A O 1
ATOM 1519 N N . MET A 1 187 ? -5.092 -24.159 -2.507 1.00 47.66 187 MET A N 1
ATOM 1520 C CA . MET A 1 187 ? -5.630 -22.870 -2.055 1.00 47.66 187 MET A CA 1
ATOM 1521 C C . MET A 1 187 ? -6.748 -22.336 -2.954 1.00 47.66 187 MET A C 1
ATOM 1523 O O . MET A 1 187 ? -7.707 -21.769 -2.444 1.00 47.66 187 MET A O 1
ATOM 1527 N N . ALA A 1 188 ? -6.658 -22.521 -4.272 1.00 53.34 188 ALA A N 1
ATOM 1528 C CA . ALA A 1 188 ? -7.561 -21.925 -5.256 1.00 53.34 188 ALA A CA 1
ATOM 1529 C C . ALA A 1 188 ? -9.058 -22.223 -5.012 1.00 53.34 188 ALA A C 1
ATOM 1531 O O . ALA A 1 188 ? -9.847 -21.285 -5.104 1.00 53.34 188 ALA A O 1
ATOM 1532 N N . PRO A 1 189 ? -9.480 -23.446 -4.628 1.00 56.34 189 PRO A N 1
ATOM 1533 C CA . PRO A 1 189 ? -10.875 -23.734 -4.276 1.00 56.34 189 PRO A CA 1
ATOM 1534 C C . PRO A 1 189 ? -11.339 -23.071 -2.972 1.00 56.34 189 PRO A C 1
ATOM 1536 O O . PRO A 1 189 ? -12.539 -22.940 -2.743 1.00 56.34 189 PRO A O 1
ATOM 1539 N N . HIS A 1 190 ? -10.400 -22.696 -2.100 1.00 50.69 190 HIS A N 1
ATOM 1540 C CA . HIS A 1 190 ? -10.664 -22.012 -0.833 1.00 50.69 190 HIS A CA 1
ATOM 1541 C C . HIS A 1 190 ? -10.580 -20.490 -0.954 1.00 50.69 190 HIS A C 1
ATOM 1543 O O . HIS A 1 190 ? -10.970 -19.786 -0.021 1.00 50.69 190 HIS A O 1
ATOM 1549 N N . LEU A 1 191 ? -10.091 -19.972 -2.085 1.00 45.41 191 LEU A N 1
ATOM 1550 C CA . LEU A 1 191 ? -10.194 -18.552 -2.368 1.00 45.41 191 LEU A CA 1
ATOM 1551 C C . LEU A 1 191 ? -11.679 -18.219 -2.546 1.00 45.41 191 LEU A C 1
ATOM 1553 O O . LEU A 1 191 ? -12.383 -18.927 -3.272 1.00 45.41 191 LEU A O 1
ATOM 1557 N N . PRO A 1 192 ? -12.187 -17.174 -1.874 1.00 43.28 192 PRO A N 1
ATOM 1558 C CA . PRO A 1 192 ? -13.578 -16.791 -2.016 1.00 43.28 192 PRO A CA 1
ATOM 1559 C C . PRO A 1 192 ? -13.869 -16.540 -3.493 1.00 43.28 192 PRO A C 1
ATOM 1561 O O . PRO A 1 192 ? -13.143 -15.798 -4.160 1.00 43.28 192 PRO A O 1
ATOM 1564 N N . ALA A 1 193 ? -14.935 -17.159 -4.007 1.00 43.06 193 ALA A N 1
ATOM 1565 C CA . ALA A 1 193 ? -15.452 -16.804 -5.316 1.00 43.06 193 ALA A CA 1
ATOM 1566 C C . ALA A 1 193 ? -15.674 -15.287 -5.316 1.00 43.06 193 ALA A C 1
ATOM 1568 O O . ALA A 1 193 ? -16.388 -14.765 -4.460 1.00 43.06 193 ALA A O 1
ATOM 1569 N N . THR A 1 194 ? -15.072 -14.568 -6.260 1.00 44.59 194 THR A N 1
ATOM 1570 C CA . THR A 1 194 ? -15.182 -13.103 -6.377 1.00 44.59 194 THR A CA 1
ATOM 1571 C C . THR A 1 194 ? -16.570 -12.655 -6.864 1.00 44.59 194 THR A C 1
ATOM 1573 O O . THR A 1 194 ? -16.724 -11.600 -7.475 1.00 44.59 194 THR A O 1
ATOM 1576 N N . LEU A 1 195 ? -17.612 -13.443 -6.577 1.00 39.47 195 LEU A N 1
ATOM 1577 C CA . LEU A 1 195 ? -19.008 -13.075 -6.751 1.00 39.47 195 LEU A CA 1
ATOM 1578 C C . LEU A 1 195 ? -19.485 -12.344 -5.495 1.00 39.47 195 LEU A C 1
ATOM 1580 O O . LEU A 1 195 ? -19.839 -12.933 -4.476 1.00 39.47 195 LEU A O 1
ATOM 1584 N N . GLN A 1 196 ? -19.480 -11.020 -5.598 1.00 40.91 196 GLN A N 1
ATOM 1585 C CA . GLN A 1 196 ? -20.005 -10.087 -4.611 1.00 40.91 196 GLN A CA 1
ATOM 1586 C C . GLN A 1 196 ? -21.499 -10.349 -4.345 1.00 40.91 196 GLN A C 1
ATOM 1588 O O . GLN A 1 196 ? -22.354 -10.017 -5.165 1.00 40.91 196 GLN A O 1
ATOM 1593 N N . THR A 1 197 ? -21.847 -10.896 -3.180 1.00 40.56 197 THR A N 1
ATOM 1594 C CA . THR A 1 197 ? -23.249 -10.990 -2.741 1.00 40.56 197 THR A CA 1
ATOM 1595 C C . THR A 1 197 ? -23.657 -9.698 -2.029 1.00 40.56 197 THR A C 1
ATOM 1597 O O . THR A 1 197 ? -23.052 -9.340 -1.021 1.00 40.56 197 THR A O 1
ATOM 1600 N N . GLN A 1 198 ? -24.694 -9.003 -2.510 1.00 35.53 198 GLN A N 1
ATOM 1601 C CA . GLN A 1 198 ? -25.212 -7.751 -1.920 1.00 35.53 198 GLN A CA 1
ATOM 1602 C C . GLN A 1 198 ? -26.004 -7.939 -0.606 1.00 35.53 198 GLN A C 1
ATOM 1604 O O . GLN A 1 198 ? -26.843 -7.107 -0.262 1.00 35.53 198 GLN A O 1
ATOM 1609 N N . MET A 1 199 ? -25.796 -9.030 0.131 1.00 36.31 199 MET A N 1
ATOM 1610 C CA . MET A 1 199 ? -26.566 -9.263 1.351 1.00 36.31 199 MET A CA 1
ATOM 1611 C C . MET A 1 199 ? -26.039 -8.410 2.515 1.00 36.31 199 MET A C 1
ATOM 1613 O O . MET A 1 199 ? -24.822 -8.322 2.700 1.00 36.31 199 MET A O 1
ATOM 1617 N N . PRO A 1 200 ? -26.931 -7.782 3.305 1.00 36.62 200 PRO A N 1
ATOM 1618 C CA . PRO A 1 200 ? -26.541 -7.056 4.503 1.00 36.62 200 PRO A CA 1
ATOM 1619 C C . PRO A 1 200 ? -25.909 -8.003 5.525 1.00 36.62 200 PRO A C 1
ATOM 1621 O O . PRO A 1 200 ? -26.287 -9.169 5.646 1.00 36.62 200 PRO A O 1
ATOM 1624 N N . ILE A 1 201 ? -24.942 -7.469 6.265 1.00 44.28 201 ILE A N 1
ATOM 1625 C CA . ILE A 1 201 ? -24.229 -8.179 7.323 1.00 44.28 201 ILE A CA 1
ATOM 1626 C C . ILE A 1 201 ? -25.232 -8.616 8.396 1.00 44.28 201 ILE A C 1
ATOM 1628 O O . ILE A 1 201 ? -25.924 -7.749 8.941 1.00 44.28 201 ILE A O 1
ATOM 1632 N N . PRO A 1 202 ? -25.329 -9.912 8.738 1.00 39.50 202 PRO A N 1
ATOM 1633 C CA . PRO A 1 202 ? -26.062 -10.307 9.928 1.00 39.50 202 PRO A CA 1
ATOM 1634 C C . PRO A 1 202 ? -25.374 -9.681 11.153 1.00 39.50 202 PRO A C 1
ATOM 1636 O O . PRO A 1 202 ? -24.148 -9.725 11.243 1.00 39.50 202 PRO A O 1
ATOM 1639 N N . PRO A 1 203 ? -26.122 -9.069 12.085 1.00 48.62 203 PRO A N 1
ATOM 1640 C CA . PRO A 1 203 ? -25.533 -8.418 13.248 1.00 48.62 203 PRO A CA 1
ATOM 1641 C C . PRO A 1 203 ? -24.603 -9.382 13.991 1.00 48.62 203 PRO A C 1
ATOM 1643 O O . PRO A 1 203 ? -24.952 -10.543 14.213 1.00 48.62 203 PRO A O 1
ATOM 1646 N N . VAL A 1 204 ? -23.419 -8.884 14.365 1.00 59.03 204 VAL A N 1
ATOM 1647 C CA . VAL A 1 204 ? -22.443 -9.621 15.178 1.00 59.03 204 VAL A CA 1
ATOM 1648 C C . VAL A 1 204 ? -23.172 -10.207 16.391 1.00 59.03 204 VAL A C 1
ATOM 1650 O O . VAL A 1 204 ? -23.899 -9.456 17.053 1.00 59.03 204 VAL A O 1
ATOM 1653 N N . PRO A 1 205 ? -23.010 -11.510 16.704 1.00 48.53 205 PRO A N 1
ATOM 1654 C CA . PRO A 1 205 ? -23.581 -12.094 17.908 1.00 48.53 205 PRO A CA 1
ATOM 1655 C C . PRO A 1 205 ? -23.138 -11.264 19.108 1.00 48.53 205 PRO A C 1
ATOM 1657 O O . PRO A 1 205 ? -21.955 -11.237 19.451 1.00 48.53 205 PRO A O 1
ATOM 1660 N N . GLN A 1 206 ? -24.076 -10.536 19.715 1.00 66.19 206 GLN A N 1
ATOM 1661 C CA . GLN A 1 206 ? -23.764 -9.779 20.914 1.00 66.19 206 GLN A CA 1
ATOM 1662 C C . GLN A 1 206 ? -23.279 -10.775 21.976 1.00 66.19 206 GLN A C 1
ATOM 1664 O O . GLN A 1 206 ? -23.927 -11.814 22.161 1.00 66.19 206 GLN A O 1
ATOM 1669 N N . PRO A 1 207 ? -22.148 -10.508 22.658 1.00 59.84 207 PRO A N 1
ATOM 1670 C CA . PRO A 1 207 ? -21.750 -11.316 23.796 1.00 59.84 207 PRO A CA 1
ATOM 1671 C C . PRO A 1 207 ? -22.937 -11.378 24.753 1.00 59.84 207 PRO A C 1
ATOM 1673 O O . PRO A 1 207 ? -23.499 -10.341 25.113 1.00 59.84 207 PRO A O 1
ATOM 1676 N N . ARG A 1 208 ? -23.368 -12.604 25.086 1.00 61.00 208 ARG A N 1
ATOM 1677 C CA . ARG A 1 208 ? -24.499 -12.833 25.991 1.00 61.00 208 ARG A CA 1
ATOM 1678 C C . ARG A 1 208 ? -24.287 -11.965 27.221 1.00 61.00 208 ARG A C 1
ATOM 1680 O O . ARG A 1 208 ? -23.234 -12.052 27.854 1.00 61.00 208 ARG A O 1
ATOM 1687 N N . SER A 1 209 ? -25.277 -11.132 27.531 1.00 68.12 209 SER A N 1
ATOM 1688 C CA . SER A 1 209 ? -25.301 -10.369 28.770 1.00 68.12 209 SER A CA 1
ATOM 1689 C C . SER A 1 209 ? -24.983 -11.330 29.920 1.00 68.12 209 SER A C 1
ATOM 1691 O O . SER A 1 209 ? -25.540 -12.435 29.930 1.00 68.12 209 SER A O 1
ATOM 1693 N N . PRO A 1 210 ? -24.072 -10.975 30.844 1.00 69.62 210 PRO A N 1
ATOM 1694 C CA . PRO A 1 210 ? -23.783 -11.828 31.984 1.00 69.62 210 PRO A CA 1
ATOM 1695 C C . PRO A 1 210 ? -25.104 -12.158 32.677 1.00 69.62 210 PRO A C 1
ATOM 1697 O O . PRO A 1 210 ? -25.909 -11.265 32.953 1.00 69.62 210 PRO A O 1
ATOM 1700 N N . HIS A 1 211 ? -25.350 -13.454 32.888 1.00 75.81 211 HIS A N 1
ATOM 1701 C CA . HIS A 1 211 ? -26.487 -13.902 33.680 1.00 75.81 211 HIS A CA 1
ATOM 1702 C C . HIS A 1 211 ? -26.493 -13.126 35.006 1.00 75.81 211 HIS A C 1
ATOM 1704 O O . HIS A 1 211 ? -25.418 -12.922 35.580 1.00 75.81 211 HIS A O 1
ATOM 1710 N N . PRO A 1 212 ? -27.664 -12.673 35.491 1.00 74.88 212 PRO A N 1
ATOM 1711 C CA . PRO A 1 212 ? -27.750 -12.004 36.779 1.00 74.88 212 PRO A CA 1
ATOM 1712 C C . PRO A 1 212 ? -27.101 -12.895 37.837 1.00 74.88 212 PRO A C 1
ATOM 1714 O O . PRO A 1 212 ? -27.447 -14.072 37.962 1.00 74.88 212 PRO A O 1
ATOM 1717 N N . ASN A 1 213 ? -26.118 -12.331 38.545 1.00 71.88 213 ASN A N 1
ATOM 1718 C CA . ASN A 1 213 ? -25.437 -13.017 39.631 1.00 71.88 213 ASN A CA 1
ATOM 1719 C C . ASN A 1 213 ? -26.486 -13.568 40.610 1.00 71.88 213 ASN A C 1
ATOM 1721 O O . ASN A 1 213 ? -27.398 -12.824 40.990 1.00 71.88 213 ASN A O 1
ATOM 1725 N N . PRO A 1 214 ? -26.374 -14.837 41.039 1.00 74.00 214 PRO A N 1
ATOM 1726 C CA . PRO A 1 214 ? -27.170 -15.325 42.153 1.00 74.00 214 PRO A CA 1
ATOM 1727 C C . PRO A 1 214 ? -26.930 -14.433 43.384 1.00 74.00 214 PRO A C 1
ATOM 1729 O O . PRO A 1 214 ? -25.833 -13.881 43.541 1.00 74.00 214 PRO A O 1
ATOM 1732 N N . PRO A 1 215 ? -27.951 -14.251 44.240 1.00 73.81 215 PRO A N 1
ATOM 1733 C CA . PRO A 1 215 ? -27.863 -13.373 45.397 1.00 73.81 215 PRO A CA 1
ATOM 1734 C C . PRO A 1 215 ? -26.664 -13.754 46.279 1.00 73.81 215 PRO A C 1
ATOM 1736 O O . PRO A 1 215 ? -26.402 -14.944 46.478 1.00 73.81 215 PRO A O 1
ATOM 1739 N N . PRO A 1 216 ? -25.918 -12.764 46.800 1.00 65.75 216 PRO A N 1
ATOM 1740 C CA . PRO A 1 216 ? -24.730 -13.022 47.596 1.00 65.75 216 PRO A CA 1
ATOM 1741 C C . PRO A 1 216 ? -25.103 -13.758 48.885 1.00 65.75 216 PRO A C 1
ATOM 1743 O O . PRO A 1 216 ? -25.933 -13.291 49.666 1.00 65.75 216 PRO A O 1
ATOM 1746 N N . PHE A 1 217 ? -24.449 -14.895 49.126 1.00 65.81 217 PHE A N 1
ATOM 1747 C CA . PHE A 1 217 ? -24.429 -15.514 50.446 1.00 65.81 217 PHE A CA 1
ATOM 1748 C C . PHE A 1 217 ? -23.714 -14.567 51.416 1.00 65.81 217 PHE A C 1
ATOM 1750 O O . PHE A 1 217 ? -22.536 -14.247 51.246 1.00 65.81 217 PHE A O 1
ATOM 1757 N N . GLN A 1 218 ? -24.451 -14.098 52.424 1.00 61.94 218 GLN A N 1
ATOM 1758 C CA . GLN A 1 218 ? -23.906 -13.341 53.545 1.00 61.94 218 GLN A CA 1
ATOM 1759 C C . GLN A 1 218 ? -23.030 -14.270 54.390 1.00 61.94 218 GLN A C 1
ATOM 1761 O O . GLN A 1 218 ? -23.535 -15.102 55.141 1.00 61.94 218 GLN A O 1
ATOM 1766 N N . TYR A 1 219 ? -21.713 -14.124 54.274 1.00 59.28 219 TYR A N 1
ATOM 1767 C CA . TYR A 1 219 ? -20.784 -14.696 55.241 1.00 59.28 219 TYR A CA 1
ATOM 1768 C C . TYR A 1 219 ? -20.615 -13.727 56.422 1.00 59.28 219 TYR A C 1
ATOM 1770 O O . TYR A 1 219 ? -20.439 -12.526 56.197 1.00 59.28 219 TYR A O 1
ATOM 1778 N N . PRO A 1 220 ? -20.654 -14.214 57.675 1.00 57.53 220 PRO A N 1
ATOM 1779 C CA . PRO A 1 220 ? -20.380 -13.393 58.844 1.00 57.53 220 PRO A CA 1
ATOM 1780 C C . PRO A 1 220 ? -18.927 -12.905 58.821 1.00 57.53 220 PRO A C 1
ATOM 1782 O O . PRO A 1 220 ? -17.979 -13.680 58.700 1.00 57.53 220 PRO A O 1
ATOM 1785 N N . SER A 1 221 ? -18.770 -11.591 58.930 1.00 51.97 221 SER A N 1
ATOM 1786 C CA . SER A 1 221 ? -17.499 -10.877 58.942 1.00 51.97 221 SER A CA 1
ATOM 1787 C C . SER A 1 221 ? -16.691 -11.193 60.203 1.00 51.97 221 SER A C 1
ATOM 1789 O O . SER A 1 221 ? -17.053 -10.762 61.296 1.00 51.97 221 SER A O 1
ATOM 1791 N N . GLN A 1 222 ? -15.570 -11.902 60.045 1.00 59.44 222 GLN A N 1
ATOM 1792 C CA . GLN A 1 222 ? -14.501 -11.939 61.044 1.00 59.44 222 GLN A CA 1
ATOM 1793 C C . GLN A 1 222 ? -13.529 -10.783 60.789 1.00 59.44 222 GLN A C 1
ATOM 1795 O O . GLN A 1 222 ? -12.886 -10.692 59.744 1.00 59.44 222 GLN A O 1
ATOM 1800 N N . SER A 1 223 ? -13.445 -9.882 61.761 1.00 52.12 223 SER A N 1
ATOM 1801 C CA . SER A 1 223 ? -12.500 -8.772 61.805 1.00 52.12 223 SER A CA 1
ATOM 1802 C C . SER A 1 223 ? -11.085 -9.289 62.072 1.00 52.12 223 SER A C 1
ATOM 1804 O O . SER A 1 223 ? -10.764 -9.655 63.202 1.00 52.12 223 SER A O 1
ATOM 1806 N N . VAL A 1 224 ? -10.231 -9.291 61.049 1.00 53.06 224 VAL A N 1
ATOM 1807 C CA . VAL A 1 224 ? -8.785 -9.498 61.207 1.00 53.06 224 VAL A CA 1
ATOM 1808 C C . VAL A 1 224 ? -8.099 -8.137 61.127 1.00 53.06 224 VAL A C 1
ATOM 1810 O O . VAL A 1 224 ? -8.107 -7.472 60.093 1.00 53.06 224 VAL A O 1
ATOM 1813 N N . SER A 1 225 ? -7.532 -7.704 62.249 1.00 56.34 225 SER A N 1
ATOM 1814 C CA . SER A 1 225 ? -6.716 -6.498 62.373 1.00 56.34 225 SER A CA 1
ATOM 1815 C C . SER A 1 225 ? -5.422 -6.634 61.564 1.00 56.34 225 SER A C 1
ATOM 1817 O O . SER A 1 225 ? -4.582 -7.475 61.883 1.00 56.34 225 SER A O 1
ATOM 1819 N N . GLN A 1 226 ? -5.245 -5.800 60.537 1.00 56.38 226 GLN A N 1
ATOM 1820 C CA . GLN A 1 226 ? -3.978 -5.680 59.812 1.00 56.38 226 GLN A CA 1
ATOM 1821 C C . GLN A 1 226 ? -2.996 -4.753 60.554 1.00 56.38 226 GLN A C 1
ATOM 1823 O O . GLN A 1 226 ? -3.396 -3.672 60.998 1.00 56.38 226 GLN A O 1
ATOM 1828 N N . PRO A 1 227 ? -1.707 -5.122 60.661 1.00 55.84 227 PRO A N 1
ATOM 1829 C CA . PRO A 1 227 ? -0.670 -4.239 61.181 1.00 55.84 227 PRO A CA 1
ATOM 1830 C C . PRO A 1 227 ? -0.334 -3.133 60.168 1.00 55.84 227 PRO A C 1
ATOM 1832 O O . PRO A 1 227 ? -0.071 -3.391 58.993 1.00 55.84 227 PRO A O 1
ATOM 1835 N N . ARG A 1 228 ? -0.333 -1.880 60.639 1.00 46.03 228 ARG A N 1
ATOM 1836 C CA . ARG A 1 228 ? 0.140 -0.711 59.884 1.00 46.03 228 ARG A CA 1
ATOM 1837 C C . ARG A 1 228 ? 1.660 -0.779 59.730 1.00 46.03 228 ARG A C 1
ATOM 1839 O O . ARG A 1 228 ? 2.374 -0.705 60.725 1.00 46.03 228 ARG A O 1
ATOM 1846 N N . PHE A 1 229 ? 2.143 -0.831 58.492 1.00 50.56 229 PHE A N 1
ATOM 1847 C CA . PHE A 1 229 ? 3.537 -0.518 58.186 1.00 50.56 229 PHE A CA 1
ATOM 1848 C C . PHE A 1 229 ? 3.727 1.000 58.169 1.00 50.56 229 PHE A C 1
ATOM 1850 O O . PHE A 1 229 ? 3.078 1.724 57.413 1.00 50.56 229 PHE A O 1
ATOM 1857 N N . GLN A 1 230 ? 4.598 1.468 59.056 1.00 58.53 230 GLN A N 1
ATOM 1858 C CA . GLN A 1 230 ? 5.007 2.857 59.192 1.00 58.53 230 GLN A CA 1
ATOM 1859 C C . GLN A 1 230 ? 6.140 3.119 58.192 1.00 58.53 230 GLN A C 1
ATOM 1861 O O . GLN A 1 230 ? 7.193 2.492 58.262 1.00 58.53 230 GLN A O 1
ATOM 1866 N N . TYR A 1 231 ? 5.882 3.992 57.219 1.00 51.38 231 TYR A N 1
ATOM 1867 C CA . TYR A 1 231 ? 6.836 4.378 56.180 1.00 51.38 231 TYR A CA 1
ATOM 1868 C C . TYR A 1 231 ? 7.850 5.377 56.763 1.00 51.38 231 TYR A C 1
ATOM 1870 O O . TYR A 1 231 ? 7.444 6.408 57.299 1.00 51.38 231 TYR A O 1
ATOM 1878 N N . ASP A 1 232 ? 9.145 5.073 56.663 1.00 60.84 232 ASP A N 1
ATOM 1879 C CA . ASP A 1 232 ? 10.254 5.964 57.029 1.00 60.84 232 ASP A CA 1
ATOM 1880 C C . ASP A 1 232 ? 10.674 6.799 55.796 1.00 60.84 232 ASP A C 1
ATOM 1882 O O . ASP A 1 232 ? 11.116 6.228 54.795 1.00 60.84 232 ASP A O 1
ATOM 1886 N N . PRO A 1 233 ? 10.516 8.137 55.808 1.00 53.72 233 PRO A N 1
ATOM 1887 C CA . PRO A 1 233 ? 10.787 8.995 54.654 1.00 53.72 233 PRO A CA 1
ATOM 1888 C C . PRO A 1 233 ? 12.250 9.477 54.524 1.00 53.72 233 PRO A C 1
ATOM 1890 O O . PRO A 1 233 ? 12.495 10.486 53.863 1.00 53.72 233 PRO A O 1
ATOM 1893 N N . SER A 1 234 ? 13.244 8.806 55.116 1.00 57.59 234 SER A N 1
ATOM 1894 C CA . SER A 1 234 ? 14.633 9.316 55.152 1.00 57.59 234 SER A CA 1
ATOM 1895 C C . SER A 1 234 ? 15.613 8.780 54.083 1.00 57.59 234 SER A C 1
ATOM 1897 O O . SER A 1 234 ? 16.774 9.196 54.054 1.00 57.59 234 SER A O 1
ATOM 1899 N N . ALA A 1 235 ? 15.185 7.943 53.132 1.00 50.09 235 ALA A N 1
ATOM 1900 C CA . ALA A 1 235 ? 16.079 7.404 52.096 1.00 50.09 235 ALA A CA 1
ATOM 1901 C C . ALA A 1 235 ? 16.280 8.370 50.904 1.00 50.09 235 ALA A C 1
ATOM 1903 O O . ALA A 1 235 ? 15.445 8.472 50.006 1.00 50.09 235 ALA A O 1
ATOM 1904 N N . ARG A 1 236 ? 17.420 9.076 50.879 1.00 59.94 236 ARG A N 1
ATOM 1905 C CA . ARG A 1 236 ? 17.877 9.883 49.729 1.00 59.94 236 ARG A CA 1
ATOM 1906 C C . ARG A 1 236 ? 18.417 8.984 48.600 1.00 59.94 236 ARG A C 1
ATOM 1908 O O . ARG A 1 236 ? 19.203 8.084 48.892 1.00 59.94 236 ARG A O 1
ATOM 1915 N N . PRO A 1 237 ? 18.091 9.249 47.321 1.00 58.09 237 PRO A N 1
ATOM 1916 C CA . PRO A 1 237 ? 18.702 8.546 46.200 1.00 58.09 237 PRO A CA 1
ATOM 1917 C C . PRO A 1 237 ? 20.132 9.038 45.934 1.00 58.09 237 PRO A C 1
ATOM 1919 O O . PRO A 1 237 ? 20.414 10.237 45.923 1.00 58.09 237 PRO A O 1
ATOM 1922 N N . ILE A 1 238 ? 21.028 8.077 45.713 1.00 55.62 238 ILE A N 1
ATOM 1923 C CA . ILE A 1 238 ? 22.433 8.261 45.341 1.00 55.62 238 ILE A CA 1
ATOM 1924 C C . ILE A 1 238 ? 22.493 8.711 43.875 1.00 55.62 238 ILE A C 1
ATOM 1926 O O . ILE A 1 238 ? 22.000 8.021 42.983 1.00 55.62 238 ILE A O 1
ATOM 1930 N N . SER A 1 239 ? 23.093 9.876 43.626 1.00 53.06 239 SER A N 1
ATOM 1931 C CA . SER A 1 239 ? 23.383 10.391 42.287 1.00 53.06 239 SER A CA 1
ATOM 1932 C C . SER A 1 239 ? 24.552 9.616 41.675 1.00 53.06 239 SER A C 1
ATOM 1934 O O . SER A 1 239 ? 25.675 9.715 42.172 1.00 53.06 239 SER A O 1
ATOM 1936 N N . ASN A 1 240 ? 24.309 8.866 40.599 1.00 52.69 240 ASN A N 1
ATOM 1937 C CA . ASN A 1 240 ? 25.377 8.215 39.845 1.00 52.69 240 ASN A CA 1
ATOM 1938 C C . ASN A 1 240 ? 25.960 9.157 38.791 1.00 52.69 240 ASN A C 1
ATOM 1940 O O . ASN A 1 240 ? 25.244 9.899 38.120 1.00 52.69 240 ASN A O 1
ATOM 1944 N N . GLY A 1 241 ? 27.289 9.127 38.720 1.00 47.19 241 GLY A N 1
ATOM 1945 C CA . GLY A 1 241 ? 28.133 10.103 38.057 1.00 47.19 241 GLY A CA 1
ATOM 1946 C C . GLY A 1 241 ? 28.086 10.075 36.534 1.00 47.19 241 GLY A C 1
ATOM 1947 O O . GLY A 1 241 ? 27.887 9.053 35.882 1.00 47.19 241 GLY A O 1
ATOM 1948 N N . SER A 1 242 ? 28.347 11.256 35.994 1.00 47.25 242 SER A N 1
ATOM 1949 C CA . SER A 1 242 ? 28.655 11.561 34.607 1.00 47.25 242 SER A CA 1
ATOM 1950 C C . SER A 1 242 ? 29.951 10.884 34.142 1.00 47.25 242 SER A C 1
ATOM 1952 O O . SER A 1 242 ? 31.029 11.185 34.658 1.00 47.25 242 SER A O 1
ATOM 1954 N N . HIS A 1 243 ? 29.867 10.043 33.111 1.00 55.19 243 HIS A N 1
ATOM 1955 C CA . HIS A 1 243 ? 31.015 9.653 32.293 1.00 55.19 243 HIS A CA 1
ATOM 1956 C C . HIS A 1 243 ? 31.093 10.560 31.059 1.00 55.19 243 HIS A C 1
ATOM 1958 O O . HIS A 1 243 ? 30.293 10.442 30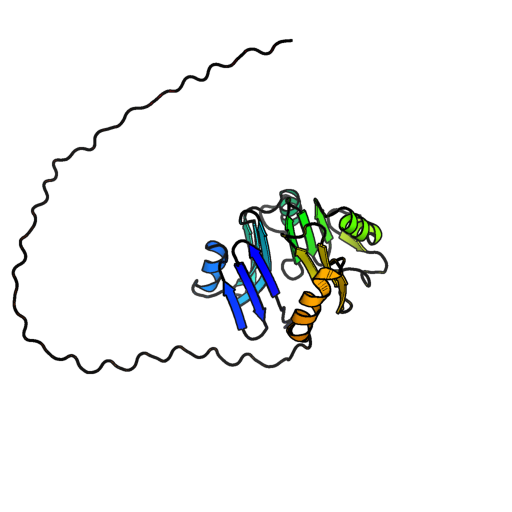.134 1.00 55.19 243 HIS A O 1
ATOM 1964 N N . GLN A 1 244 ? 32.064 11.477 31.059 1.00 48.78 244 GLN A N 1
ATOM 1965 C CA . GLN A 1 244 ? 32.536 12.152 29.851 1.00 48.78 244 GLN A CA 1
ATOM 1966 C C . GLN A 1 244 ? 33.484 11.203 29.110 1.00 48.78 244 GLN A C 1
ATOM 1968 O O . GLN A 1 244 ? 34.573 10.902 29.595 1.00 48.78 244 GLN A O 1
ATOM 1973 N N . GLY A 1 245 ? 33.058 10.714 27.946 1.00 56.75 245 GLY A N 1
ATOM 1974 C CA . GLY A 1 245 ? 33.915 10.012 26.995 1.00 56.75 245 GLY A CA 1
ATOM 1975 C C . GLY A 1 245 ? 34.463 10.991 25.959 1.00 56.75 245 GLY A C 1
ATOM 1976 O O . GLY A 1 245 ? 33.701 11.527 25.158 1.00 56.75 245 GLY A O 1
ATOM 1977 N N . ASN A 1 246 ? 35.777 11.216 25.984 1.00 54.84 246 ASN A N 1
ATOM 1978 C CA . ASN A 1 246 ? 36.523 11.913 24.938 1.00 54.84 246 ASN A CA 1
ATOM 1979 C C . ASN A 1 246 ? 36.632 11.016 23.696 1.00 54.84 246 ASN A C 1
ATOM 1981 O O . ASN A 1 246 ? 37.210 9.933 23.779 1.00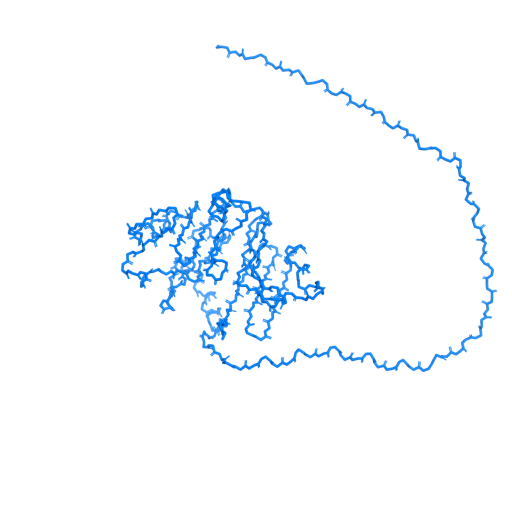 54.84 246 ASN A O 1
ATOM 1985 N N . TYR A 1 247 ? 36.146 11.481 22.545 1.00 59.66 247 TYR A N 1
ATOM 1986 C CA . TYR A 1 247 ? 36.458 10.877 21.249 1.00 59.66 247 TYR A CA 1
ATOM 1987 C C . TYR A 1 247 ? 37.620 11.630 20.599 1.00 59.66 247 TYR A C 1
ATOM 1989 O O . TYR A 1 247 ? 37.550 12.835 20.365 1.00 59.66 247 TYR A O 1
ATOM 1997 N N . VAL A 1 248 ? 38.699 10.892 20.339 1.00 63.53 248 VAL A N 1
ATOM 1998 C CA . VAL A 1 248 ? 39.887 11.328 19.602 1.00 63.53 248 VAL A CA 1
ATOM 1999 C C . VAL A 1 248 ? 39.646 11.086 18.113 1.00 63.53 248 VAL A C 1
ATOM 2001 O O . VAL A 1 248 ? 39.389 9.958 17.698 1.00 63.53 248 VAL A O 1
ATOM 2004 N N . THR A 1 249 ? 39.736 12.143 17.312 1.00 67.69 249 THR A N 1
ATOM 2005 C CA . THR A 1 249 ? 39.658 12.104 15.846 1.00 67.69 249 THR A CA 1
ATOM 2006 C C . THR A 1 249 ? 41.023 11.719 15.255 1.00 67.69 249 THR A C 1
ATOM 2008 O O . THR A 1 249 ? 42.013 12.368 15.598 1.00 67.69 249 THR A O 1
ATOM 2011 N N . PRO A 1 250 ? 41.129 10.717 14.364 1.00 67.88 250 PRO A N 1
ATOM 2012 C CA . PRO A 1 250 ? 42.360 10.470 13.618 1.00 67.88 250 PRO A CA 1
ATOM 2013 C C . PRO A 1 250 ? 42.487 11.413 12.401 1.00 67.88 250 PRO A C 1
ATOM 2015 O O . PRO A 1 250 ? 41.471 11.822 11.832 1.00 67.88 250 PRO A O 1
ATOM 2018 N N . PRO A 1 251 ? 43.718 11.772 11.987 1.00 68.44 251 PRO A N 1
ATOM 2019 C CA . PRO A 1 251 ? 43.950 12.673 10.863 1.00 68.44 251 PRO A CA 1
ATOM 2020 C C . PRO A 1 251 ? 43.771 11.976 9.505 1.00 68.44 251 PRO A C 1
ATOM 2022 O O . PRO A 1 251 ? 44.162 10.822 9.326 1.00 68.44 251 PRO A O 1
ATOM 2025 N N . LEU A 1 252 ? 43.218 12.723 8.542 1.00 63.09 252 LEU A N 1
ATOM 2026 C CA . LEU A 1 252 ? 43.216 12.380 7.119 1.00 63.09 252 LEU A CA 1
ATOM 2027 C C . LEU A 1 252 ? 44.658 12.283 6.602 1.00 63.09 252 LEU A C 1
ATOM 2029 O O . LEU A 1 252 ? 45.438 13.221 6.764 1.00 63.09 252 LEU A O 1
ATOM 2033 N N . GLN A 1 253 ? 44.978 11.176 5.935 1.00 62.53 253 GLN A N 1
ATOM 2034 C CA . GLN A 1 253 ? 46.140 11.086 5.057 1.00 62.53 253 GLN A CA 1
ATOM 2035 C C . GLN A 1 253 ? 45.737 11.522 3.645 1.00 62.53 253 GLN A C 1
ATOM 2037 O O . GLN A 1 253 ? 44.695 11.112 3.132 1.00 62.53 253 GLN A O 1
ATOM 2042 N N . SER A 1 254 ? 46.565 12.405 3.094 1.00 73.81 254 SER A N 1
ATOM 2043 C CA . SER A 1 254 ? 46.569 12.950 1.733 1.00 73.81 254 SER A CA 1
ATOM 2044 C C . SER A 1 254 ? 47.079 11.959 0.698 1.00 73.81 254 SER A C 1
ATOM 2046 O O . SER A 1 254 ? 48.067 11.270 1.042 1.00 73.81 254 SER A O 1
#

pLDDT: mean 77.68, std 18.74, range [35.53, 98.25]